Protein AF-0000000079848847 (afdb_homodimer)

Organism: NCBI:txid1841481

Foldseek 3Di:
DDPVVPPVVVVVVVVVVVVVVVVVVVCCVVPVVFQWWKWKAFQDAPWKDDQDQFKFFGQRQGTPDTRNNQADNVRQKGFAQAFAKKKKKKKFKDQAFAKAKKFKDWAPHTDDIDIDGDHPRGIDMDMDMDIDGDHGGIMITIIGGHPHMTTDRPVRRIMIMMIGPHHD/DPCVVPPVVVVVVVVVVVVVVVVVVCCCVVVCPPQWFKWKAFQDAPWKDDQDQFKFFGQRQGTPDTRNNQADNVRQKGFAQAFAKKKKKKKFKDQAFAKAWKFKDWAPHTDDIDIDGPHPRGMDMDMDMDIDGDHGGIMITIIGGHPHMTTDRPVRRIMIMMTGPGHD

Radius of gyration: 26.71 Å; Cα contacts (8 Å, |Δi|>4): 884; chains: 2; bounding box: 49×93×60 Å

Solvent-accessible surface area (backbone atoms only — not comparable to full-atom values): 16668 Å² total; per-residue (Å²): 137,78,84,75,71,51,67,43,44,54,50,17,52,50,21,43,50,46,24,51,48,29,42,47,48,26,49,40,57,69,45,46,72,67,85,59,41,36,35,32,20,22,39,40,68,80,36,72,42,63,60,42,91,50,68,37,74,40,45,33,51,42,68,75,43,50,46,71,60,38,62,38,46,87,70,21,36,34,38,36,87,52,36,21,36,30,40,37,38,38,33,48,18,33,50,54,59,43,60,31,49,36,35,35,25,50,62,94,41,79,61,34,36,48,58,34,52,29,82,78,31,47,80,44,71,52,59,50,65,45,36,40,72,39,48,56,68,41,32,40,36,41,29,33,46,49,72,24,42,36,32,19,32,88,83,53,60,13,38,45,34,38,31,59,74,46,78,105,138,78,83,76,70,51,66,44,44,55,50,16,52,53,22,42,52,47,23,54,49,31,42,48,48,27,48,45,58,62,54,48,62,67,83,59,40,37,30,13,19,23,38,38,68,80,36,71,41,62,58,42,92,50,66,39,73,41,43,33,51,42,70,70,28,51,45,72,60,38,60,38,48,87,69,20,37,33,39,34,87,51,36,22,37,31,40,37,39,37,20,46,20,34,52,54,61,43,60,31,47,37,34,33,26,49,61,93,41,76,76,45,76,49,78,46,76,31,85,78,32,46,36,37,71,51,65,56,70,51,78,42,80,37,48,56,67,40,34,40,34,41,31,33,47,48,73,23,40,36,31,20,33,87,48,33,48,12,31,46,30,38,32,59,74,47,77,105

Nearest PDB structures (foldseek):
  2wnv-assembly1_B  TM=9.071E-01  e=3.985E-12  Homo sapiens
  2wnv-assembly2_E  TM=9.064E-01  e=4.452E-12  Homo sapiens
  4d7y-assembly1_A  TM=8.882E-01  e=1.080E-11  Mus musculus
  2jg8-assembly1_B  TM=8.784E-01  e=6.207E-12  Homo sapiens
  5hkj-assembly1_A  TM=8.879E-01  e=3.349E-10  Homo sapiens

Secondary structure (DSSP, 8-state):
------HHHHHHHHHHHHHHHHHHHHHHHHS------EEEEE--SSEEE---SS-EE----EEEEEETS-EETTTTEEE-SSSEEEEEEEEEEE-SSEEEEEEEEETTEEEEEEEEEE-SSS-EEEEEEEEEEE-TT-EEEEEEPTT--EEE-TT--SEEEEEEEEE-/------HHHHHHHHHHHHHHHHHHHHHHHHS------EEEEE--SSEEE---SS-EE----EEEEEET--EETTTTEEE-SSSEEEEEEEEEEE-SSEEEEEEEEETTEEEEEEEEEE-SSS-EEEEEEEEEEE-TT-EEEEEEPTT--EEE-TT--SEEEEEEEEE-

Structure (mmCIF, N/CA/C/O backbone):
data_AF-0000000079848847-model_v1
#
loop_
_entity.id
_entity.type
_entity.pdbx_description
1 polymer 'C1q domain-containing protein'
#
loop_
_atom_site.group_PDB
_atom_site.id
_atom_site.type_symbol
_atom_site.label_atom_id
_atom_site.label_alt_id
_atom_site.label_comp_id
_atom_site.label_asym_id
_atom_site.label_entity_id
_atom_site.label_seq_id
_atom_site.pdbx_PDB_ins_code
_atom_site.Cartn_x
_atom_site.Cartn_y
_atom_site.Cartn_z
_atom_site.occupancy
_atom_site.B_iso_or_equiv
_atom_site.auth_seq_id
_atom_site.auth_comp_id
_atom_site.auth_asym_id
_atom_site.auth_atom_id
_atom_site.pdbx_PDB_model_num
ATOM 1 N N . PHE A 1 1 ? -20.578 68.125 33.688 1 33.38 1 PHE A N 1
ATOM 2 C CA . PHE A 1 1 ? -20.141 66.875 34.188 1 33.38 1 PHE A CA 1
ATOM 3 C C . PHE A 1 1 ? -20.219 65.812 33.062 1 33.38 1 PHE A C 1
ATOM 5 O O . PHE A 1 1 ? -21.266 65.188 32.875 1 33.38 1 PHE A O 1
ATOM 12 N N . ARG A 1 2 ? -19.844 66 31.859 1 39.44 2 ARG A N 1
ATOM 13 C CA . ARG A 1 2 ? -19.844 65.312 30.547 1 39.44 2 ARG A CA 1
ATOM 14 C C . ARG A 1 2 ? -19.062 64 30.594 1 39.44 2 ARG A C 1
ATOM 16 O O . ARG A 1 2 ? -18 63.938 31.234 1 39.44 2 ARG A O 1
ATOM 23 N N . SER A 1 3 ? -19.844 62.812 30.594 1 41.69 3 SER A N 1
ATOM 24 C CA . SER A 1 3 ? -19.453 61.406 30.594 1 41.69 3 SER A CA 1
ATOM 25 C C . SER A 1 3 ? -18.25 61.156 29.688 1 41.69 3 SER A C 1
ATOM 27 O O . SER A 1 3 ? -18.344 61.344 28.469 1 41.69 3 SER A O 1
ATOM 29 N N . VAL A 1 4 ? -17.047 61.656 29.891 1 45.66 4 VAL A N 1
ATOM 30 C CA . VAL A 1 4 ? -15.773 61.188 29.344 1 45.66 4 VAL A CA 1
ATOM 31 C C . VAL A 1 4 ? -15.75 59.656 29.297 1 45.66 4 VAL A C 1
ATOM 33 O O . VAL A 1 4 ? -15.617 59 30.344 1 45.66 4 VAL A O 1
ATOM 36 N N . THR A 1 5 ? -16.703 59.031 28.641 1 51.19 5 THR A N 1
ATOM 37 C CA . THR A 1 5 ? -16.688 57.625 28.25 1 51.19 5 THR A CA 1
ATOM 38 C C . THR A 1 5 ? -15.281 57.188 27.844 1 51.19 5 THR A C 1
ATOM 40 O O . THR A 1 5 ? -14.664 57.812 26.984 1 51.19 5 THR A O 1
ATOM 43 N N . CYS A 1 6 ? -14.492 56.844 28.797 1 51.34 6 CYS A N 1
ATOM 44 C CA . CYS A 1 6 ? -13.07 56.5 28.812 1 51.34 6 CYS A CA 1
ATOM 45 C C . CYS A 1 6 ? -12.672 55.75 27.547 1 51.34 6 CYS A C 1
ATOM 47 O O . CYS A 1 6 ? -13.141 54.625 27.297 1 51.34 6 CYS A O 1
ATOM 49 N N . VAL A 1 7 ? -12.391 56.531 26.391 1 61.66 7 VAL A N 1
ATOM 50 C CA . VAL A 1 7 ? -11.797 56.031 25.156 1 61.66 7 VAL A CA 1
ATOM 51 C C . VAL A 1 7 ? -10.938 54.812 25.453 1 61.66 7 VAL A C 1
ATOM 53 O O . VAL A 1 7 ? -10.914 53.844 24.672 1 61.66 7 VAL A O 1
ATOM 56 N N . LEU A 1 8 ? -10.453 54.812 26.625 1 61 8 LEU A N 1
ATOM 57 C CA . LEU A 1 8 ? -9.578 53.688 27.031 1 61 8 LEU A CA 1
ATOM 58 C C . LEU A 1 8 ? -10.391 52.438 27.297 1 61 8 LEU A C 1
ATOM 60 O O . LEU A 1 8 ? -9.961 51.312 26.969 1 61 8 LEU A O 1
ATOM 64 N N . CYS A 1 9 ? -11.633 52.688 27.891 1 60.41 9 CYS A N 1
ATOM 65 C CA . CYS A 1 9 ? -12.508 51.531 28.156 1 60.41 9 CYS A CA 1
ATOM 66 C C . CYS A 1 9 ? -13.047 50.938 26.859 1 60.41 9 CYS A C 1
ATOM 68 O O . CYS A 1 9 ? -13.18 49.719 26.734 1 60.41 9 CYS A O 1
ATOM 70 N N . LEU A 1 10 ? -13.25 51.875 25.875 1 62.75 10 LEU A N 1
ATOM 71 C CA . LEU A 1 10 ? -13.727 51.375 24.594 1 62.75 10 LEU A CA 1
ATOM 72 C C . LEU A 1 10 ? -12.641 50.594 23.875 1 62.75 10 LEU A C 1
ATOM 74 O O . LEU A 1 10 ? -12.93 49.562 23.234 1 62.75 10 LEU A O 1
ATOM 78 N N . LEU A 1 11 ? -11.406 51.062 24.062 1 65.38 11 LEU A N 1
ATOM 79 C CA . LEU A 1 11 ? -10.289 50.375 23.453 1 65.38 11 LEU A CA 1
ATOM 80 C C . LEU A 1 11 ? -10.047 49.031 24.156 1 65.38 11 LEU A C 1
ATOM 82 O O . LEU A 1 11 ? -9.742 48.031 23.5 1 65.38 11 LEU A O 1
ATOM 86 N N . CYS A 1 12 ? -10.312 49 25.484 1 64.88 12 CYS A N 1
ATOM 87 C CA . CYS A 1 12 ? -10.141 47.781 26.25 1 64.88 12 CYS A CA 1
ATOM 88 C C . CYS A 1 12 ? -11.227 46.781 25.922 1 64.88 12 CYS A C 1
ATOM 90 O O . CYS A 1 12 ? -10.945 45.562 25.797 1 64.88 12 CYS A O 1
ATOM 92 N N . ALA A 1 13 ? -12.469 47.344 25.781 1 66.19 13 ALA A N 1
ATOM 93 C CA . ALA A 1 13 ? -13.57 46.469 25.422 1 66.19 13 ALA A CA 1
ATOM 94 C C . ALA A 1 13 ? -13.406 45.906 24.016 1 66.19 13 ALA A C 1
ATOM 96 O O . ALA A 1 13 ? -13.68 44.75 23.766 1 66.19 13 ALA A O 1
ATOM 97 N N . ALA A 1 14 ? -12.828 46.688 23.047 1 67.44 14 ALA A N 1
ATOM 98 C CA . ALA A 1 14 ? -12.578 46.25 21.672 1 67.44 14 ALA A CA 1
ATOM 99 C C . ALA A 1 14 ? -11.461 45.219 21.625 1 67.44 14 ALA A C 1
ATOM 101 O O . ALA A 1 14 ? -11.555 44.25 20.891 1 67.44 14 ALA A O 1
ATOM 102 N N . GLN A 1 15 ? -10.508 45.344 22.469 1 68.06 15 GLN A N 1
ATOM 103 C CA . GLN A 1 15 ? -9.422 44.375 22.531 1 68.06 15 GLN A CA 1
ATOM 104 C C . GLN A 1 15 ? -9.891 43.062 23.141 1 68.06 15 GLN A C 1
ATOM 106 O O . GLN A 1 15 ? -9.484 42 22.703 1 68.06 15 GLN A O 1
ATOM 111 N N . SER A 1 16 ? -10.75 43.219 24.172 1 69.88 16 SER A N 1
ATOM 112 C CA . SER A 1 16 ? -11.305 42 24.781 1 69.88 16 SER A CA 1
ATOM 113 C C . SER A 1 16 ? -12.141 41.25 23.766 1 69.88 16 SER A C 1
ATOM 115 O O . SER A 1 16 ? -12.086 40 23.719 1 69.88 16 SER A O 1
ATOM 117 N N . ALA A 1 17 ? -12.867 42 22.953 1 68.62 17 ALA A N 1
ATOM 118 C CA . ALA A 1 17 ? -13.672 41.344 21.922 1 68.62 17 ALA A CA 1
ATOM 119 C C . ALA A 1 17 ? -12.797 40.688 20.859 1 68.62 17 ALA A C 1
ATOM 121 O O . ALA A 1 17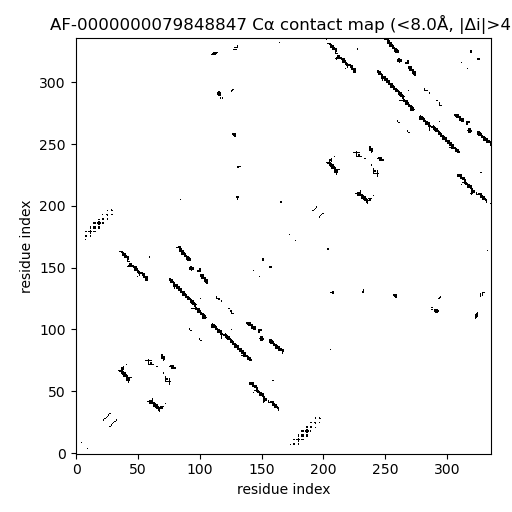 ? -13.078 39.594 20.391 1 68.62 17 ALA A O 1
ATOM 122 N N . LEU A 1 18 ? -11.742 41.281 20.516 1 66.62 18 LEU A N 1
ATOM 123 C CA . LEU A 1 18 ? -10.805 40.75 19.547 1 66.62 18 LEU A CA 1
ATOM 124 C C . LEU A 1 18 ? -10.102 39.5 20.078 1 66.62 18 LEU A C 1
ATOM 126 O O . LEU A 1 18 ? -9.867 38.531 19.344 1 66.62 18 LEU A O 1
ATOM 130 N N . LEU A 1 19 ? -9.867 39.5 21.359 1 69.88 19 LEU A N 1
ATOM 131 C CA . LEU A 1 19 ? -9.281 38.344 22 1 69.88 19 LEU A CA 1
ATOM 132 C C . LEU A 1 19 ? -10.266 37.156 22 1 69.88 19 LEU A C 1
ATOM 134 O O . LEU A 1 19 ? -9.875 36.031 21.781 1 69.88 19 LEU A O 1
ATOM 138 N N . THR A 1 20 ? -11.414 37.531 22.328 1 67.56 20 THR A N 1
ATOM 139 C CA . THR A 1 20 ? -12.43 36.469 22.328 1 67.56 20 THR A CA 1
ATOM 140 C C . THR A 1 20 ? -12.617 35.906 20.922 1 67.56 20 THR A C 1
ATOM 142 O O . THR A 1 20 ? -12.742 34.688 20.766 1 67.56 20 THR A O 1
ATOM 145 N N . GLU A 1 21 ? -12.531 36.75 19.938 1 66.75 21 GLU A N 1
ATOM 146 C CA . GLU A 1 21 ? -12.688 36.312 18.562 1 66.75 21 GLU A CA 1
ATOM 147 C C . GLU A 1 21 ? -11.484 35.469 18.125 1 66.75 21 GLU A C 1
ATOM 149 O O . GLU A 1 21 ? -11.648 34.438 17.484 1 66.75 21 GLU A O 1
ATOM 154 N N . THR A 1 22 ? -10.406 36 18.5 1 66.25 22 THR A N 1
ATOM 155 C CA . THR A 1 22 ? -9.203 35.281 18.125 1 66.25 22 THR A CA 1
ATOM 156 C C . THR A 1 22 ? -9.102 33.938 18.875 1 66.25 22 THR A C 1
ATOM 158 O O . THR A 1 22 ? -8.641 32.938 18.312 1 66.25 22 THR A O 1
ATOM 161 N N . SER A 1 23 ? -9.438 34 20.062 1 63.72 23 SER A N 1
ATOM 162 C CA . SER A 1 23 ? -9.477 32.75 20.828 1 63.72 23 SER A CA 1
ATOM 163 C C . SER A 1 23 ? -10.492 31.781 20.234 1 63.72 23 SER A C 1
ATOM 165 O O . SER A 1 23 ? -10.242 30.578 20.188 1 63.72 23 SER A O 1
ATOM 167 N N . SER A 1 24 ? -11.547 32.312 19.859 1 61.91 24 SER A N 1
ATOM 168 C CA . SER A 1 24 ? -12.539 31.469 19.234 1 61.91 24 SER A CA 1
ATOM 169 C C . SER A 1 24 ? -12.031 30.922 17.906 1 61.91 24 SER A C 1
ATOM 171 O O . SER A 1 24 ? -12.273 29.766 17.578 1 61.91 24 SER A O 1
ATOM 173 N N . ARG A 1 25 ? -11.344 31.797 17.156 1 60.22 25 ARG A N 1
ATOM 174 C CA . ARG A 1 25 ? -10.758 31.344 15.906 1 60.22 25 ARG A CA 1
ATOM 175 C C . ARG A 1 25 ? -9.664 30.312 16.156 1 60.22 25 ARG A C 1
ATOM 177 O O . ARG A 1 25 ? -9.5 29.375 15.367 1 60.22 25 ARG A O 1
ATOM 184 N N . LEU A 1 26 ? -8.977 30.562 17.234 1 57.66 26 LEU A N 1
ATOM 185 C CA . LEU A 1 26 ? -7.957 29.594 17.672 1 57.66 26 LEU A CA 1
ATOM 186 C C . LEU A 1 26 ? -8.602 28.281 18.109 1 57.66 26 LEU A C 1
ATOM 188 O O . LEU A 1 26 ? -8.094 27.203 17.797 1 57.66 26 LEU A O 1
ATOM 192 N N . ASP A 1 27 ? -9.555 28.453 18.953 1 57.47 27 ASP A N 1
ATOM 193 C CA . ASP A 1 27 ? -10.312 27.266 19.359 1 57.47 27 ASP A CA 1
ATOM 194 C C . ASP A 1 27 ? -10.891 26.547 18.125 1 57.47 27 ASP A C 1
ATOM 196 O O . ASP A 1 27 ? -10.883 25.312 18.062 1 57.47 27 ASP A O 1
ATOM 200 N N . THR A 1 28 ? -11.32 27.422 17.266 1 54.34 28 THR A N 1
ATOM 201 C CA . THR A 1 28 ? -11.859 26.859 16.047 1 54.34 28 THR A CA 1
ATOM 202 C C . THR A 1 28 ? -10.742 26.281 15.18 1 54.34 28 THR A C 1
ATOM 204 O O . THR A 1 28 ? -10.898 25.219 14.586 1 54.34 28 THR A O 1
ATOM 207 N N . ALA A 1 29 ? -9.766 27.156 15.031 1 52.06 29 ALA A N 1
ATOM 208 C CA . ALA A 1 29 ? -8.602 26.656 14.305 1 52.06 29 ALA A CA 1
ATOM 209 C C . ALA A 1 29 ? -8.016 25.422 14.992 1 52.06 29 ALA A C 1
ATOM 211 O O . ALA A 1 29 ? -7.609 24.469 14.328 1 52.06 29 ALA A O 1
ATOM 212 N N . GLU A 1 30 ? -7.855 25.562 16.234 1 53.84 30 GLU A N 1
ATOM 213 C CA . GLU A 1 30 ? -7.441 24.406 17.031 1 53.84 30 GLU A CA 1
ATOM 214 C C . GLU A 1 30 ? -8.492 23.297 16.984 1 53.84 30 GLU A C 1
ATOM 216 O O . GLU A 1 30 ? -8.148 22.125 17.016 1 53.84 30 GLU A O 1
ATOM 221 N N . SER A 1 31 ? -9.719 23.781 17.188 1 50.69 31 SER A N 1
ATOM 222 C CA . SER A 1 31 ? -10.812 22.844 16.984 1 50.69 31 SER A CA 1
ATOM 223 C C . SER A 1 31 ? -10.953 22.484 15.5 1 50.69 31 SER A C 1
ATOM 225 O O . SER A 1 31 ? -11.945 21.875 15.094 1 50.69 31 SER A O 1
ATOM 227 N N . ARG A 1 32 ? -10.398 23.375 14.703 1 49.12 32 ARG A N 1
ATOM 228 C CA . ARG A 1 32 ? -10.586 22.953 13.312 1 49.12 32 ARG A CA 1
ATOM 229 C C . ARG A 1 32 ? -10.602 21.438 13.195 1 49.12 32 ARG A C 1
ATOM 231 O O . ARG A 1 32 ? -9.609 20.781 13.531 1 49.12 32 ARG A O 1
ATOM 238 N N . ASN A 1 33 ? -11.648 20.906 13.656 1 54.41 33 ASN A N 1
ATOM 239 C CA . ASN A 1 33 ? -12.188 19.562 13.508 1 54.41 33 ASN A CA 1
ATOM 240 C C . ASN A 1 33 ? -11.617 18.859 12.281 1 54.41 33 ASN A C 1
ATOM 242 O O . ASN A 1 33 ? -12.156 19 11.18 1 54.41 33 ASN A O 1
ATOM 246 N N . GLU A 1 34 ? -10.234 18.766 12.398 1 71.19 34 GLU A N 1
ATOM 247 C CA . GLU A 1 34 ? -9.609 18.031 11.297 1 71.19 34 GLU A CA 1
ATOM 248 C C . GLU A 1 34 ? -10.352 16.734 11 1 71.19 34 GLU A C 1
ATOM 250 O O . GLU A 1 34 ? -10.664 15.977 11.914 1 71.19 34 GLU A O 1
ATOM 255 N N . LEU A 1 35 ? -11.016 16.703 9.977 1 84.81 35 LEU A N 1
ATOM 256 C CA . LEU A 1 35 ? -11.688 15.484 9.539 1 84.81 35 LEU A CA 1
ATOM 257 C C . LEU A 1 35 ? -10.82 14.258 9.797 1 84.81 35 LEU A C 1
ATOM 259 O O . LEU A 1 35 ? -9.656 14.219 9.406 1 84.81 35 LEU A O 1
ATOM 263 N N . LYS A 1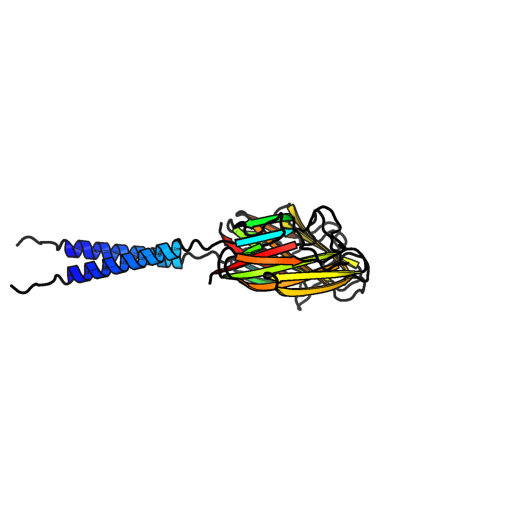 36 ? -11.375 13.469 10.758 1 92.94 36 LYS A N 1
ATOM 264 C CA . LYS A 1 36 ? -10.727 12.203 11.07 1 92.94 36 LYS A CA 1
ATOM 265 C C . LYS A 1 36 ? -11.406 11.047 10.352 1 92.94 36 LYS A C 1
ATOM 267 O O . LYS A 1 36 ? -12.594 10.789 10.555 1 92.94 36 LYS A O 1
ATOM 272 N N . VAL A 1 37 ? -10.703 10.398 9.492 1 97.94 37 VAL A N 1
ATOM 273 C CA . VAL A 1 37 ? -11.234 9.305 8.688 1 97.94 37 VAL A CA 1
ATOM 274 C C . VAL A 1 37 ? -10.273 8.109 8.75 1 97.94 37 VAL A C 1
ATOM 276 O O . VAL A 1 37 ? -9.102 8.227 8.375 1 97.94 37 VAL A O 1
ATOM 279 N N . ALA A 1 38 ? -10.742 6.98 9.227 1 98.69 38 ALA A N 1
ATOM 280 C CA . ALA A 1 38 ? -9.984 5.734 9.25 1 98.69 38 ALA A CA 1
ATOM 281 C C . ALA A 1 38 ? -10.906 4.527 9.391 1 98.69 38 ALA A C 1
ATOM 283 O O . ALA A 1 38 ? -11.914 4.59 10.102 1 98.69 38 ALA A O 1
ATOM 284 N N . PHE A 1 39 ? -10.508 3.48 8.719 1 98.81 39 PHE A N 1
ATOM 285 C CA . PHE A 1 39 ? -11.281 2.256 8.898 1 98.81 39 PHE A CA 1
ATOM 286 C C . PHE A 1 39 ? -10.383 1.03 8.797 1 98.81 39 PHE A C 1
ATOM 288 O O . PHE A 1 39 ? -9.32 1.085 8.172 1 98.81 39 PHE A O 1
ATOM 295 N N . SER A 1 40 ? -10.789 -0.017 9.422 1 98.88 40 SER A N 1
ATOM 296 C CA . SER A 1 40 ? -10.312 -1.38 9.227 1 98.88 40 SER A CA 1
ATOM 297 C C . SER A 1 40 ? -11.453 -2.385 9.281 1 98.88 40 SER A C 1
ATOM 299 O O . SER A 1 40 ? -12.359 -2.26 10.109 1 98.88 40 SER A O 1
ATOM 301 N N . ALA A 1 41 ? -11.414 -3.258 8.336 1 98.81 41 ALA A N 1
ATOM 302 C CA . ALA A 1 41 ? -12.469 -4.266 8.289 1 98.81 41 ALA A CA 1
ATOM 303 C C . ALA A 1 41 ? -11.914 -5.621 7.867 1 98.81 41 ALA A C 1
ATOM 305 O O . ALA A 1 41 ? -11.055 -5.703 6.984 1 98.81 41 ALA A O 1
ATOM 306 N N . GLY A 1 42 ? -12.383 -6.648 8.461 1 98.81 42 GLY A N 1
ATOM 307 C CA . GLY A 1 42 ? -12.117 -8.016 8.047 1 98.81 42 GLY A CA 1
ATOM 308 C C . GLY A 1 42 ? -13.07 -8.508 6.977 1 98.81 42 GLY A C 1
ATOM 309 O O . GLY A 1 42 ? -14.188 -7.996 6.844 1 98.81 42 GLY A O 1
ATOM 310 N N . LEU A 1 43 ? -12.648 -9.547 6.359 1 98.69 43 LEU A N 1
ATOM 311 C CA . LEU A 1 43 ? -13.391 -9.992 5.184 1 98.69 43 LEU A CA 1
ATOM 312 C C . LEU A 1 43 ? -14.688 -10.688 5.59 1 98.69 43 LEU A C 1
ATOM 314 O O . LEU A 1 43 ? -15.773 -10.297 5.148 1 98.69 43 LEU A O 1
ATOM 318 N N . THR A 1 44 ? -14.625 -11.719 6.344 1 98.06 44 THR A N 1
ATOM 319 C CA . THR A 1 44 ? -15.797 -12.5 6.711 1 98.06 44 THR A CA 1
ATOM 320 C C . THR A 1 44 ? -15.477 -13.461 7.855 1 98.06 44 THR A C 1
ATOM 322 O O . THR A 1 44 ? -14.312 -13.703 8.156 1 98.06 44 THR A O 1
ATOM 325 N N . ASP A 1 45 ? -16.516 -14.008 8.508 1 97.38 45 ASP A N 1
ATOM 326 C CA . ASP A 1 45 ? -16.344 -15.062 9.508 1 97.38 45 ASP A CA 1
ATOM 327 C C . ASP A 1 45 ? -16.719 -16.422 8.922 1 97.38 45 ASP A C 1
ATOM 329 O O . ASP A 1 45 ? -16.609 -17.453 9.602 1 97.38 45 ASP A O 1
ATOM 333 N N . SER A 1 46 ? -17.016 -16.469 7.609 1 96.25 46 SER A N 1
ATOM 334 C CA . SER A 1 46 ? -17.719 -17.625 7.066 1 96.25 46 SER A CA 1
ATOM 335 C C . SER A 1 46 ? -16.781 -18.531 6.273 1 96.25 46 SER A C 1
ATOM 337 O O . SER A 1 46 ? -17.219 -19.516 5.672 1 96.25 46 SER A O 1
ATOM 339 N N . GLY A 1 47 ? -15.562 -18.141 6.273 1 96.06 47 GLY A N 1
ATOM 340 C CA . GLY A 1 47 ? -14.625 -19.016 5.598 1 96.06 47 GLY A CA 1
ATOM 341 C C . GLY A 1 47 ? -14.281 -18.562 4.195 1 96.06 47 GLY A C 1
ATOM 342 O O . GLY A 1 47 ? -13.922 -17.406 3.99 1 96.06 47 GLY A O 1
ATOM 343 N N . SER A 1 48 ? -14.469 -19.484 3.201 1 96.56 48 SER A N 1
ATOM 344 C CA . SER A 1 48 ? -14.023 -19.234 1.837 1 96.56 48 SER A CA 1
ATOM 345 C C . SER A 1 48 ? -14.891 -18.188 1.156 1 96.56 48 SER A C 1
ATOM 347 O O . SER A 1 48 ? -16.109 -18.188 1.318 1 96.56 48 SER A O 1
ATOM 349 N N . VAL A 1 49 ? -14.281 -17.344 0.462 1 97.25 49 VAL A N 1
ATOM 350 C CA . VAL A 1 49 ? -14.945 -16.375 -0.398 1 97.25 49 VAL A CA 1
ATOM 351 C C . VAL A 1 49 ? -14.516 -16.594 -1.849 1 97.25 49 VAL A C 1
ATOM 353 O O . VAL A 1 49 ? -13.328 -16.547 -2.166 1 97.25 49 VAL A O 1
ATOM 356 N N . GLY A 1 50 ? -15.5 -16.688 -2.699 1 95.44 50 GLY A N 1
ATOM 357 C CA . GLY A 1 50 ? -15.211 -17.094 -4.062 1 95.44 50 GLY A CA 1
ATOM 358 C C . GLY A 1 50 ? -14.938 -18.594 -4.188 1 95.44 50 GLY A C 1
ATOM 359 O O . GLY A 1 50 ? -15.133 -19.344 -3.23 1 95.44 50 GLY A O 1
ATOM 360 N N . PRO A 1 51 ? -14.586 -19.188 -5.32 1 96.12 51 PRO A N 1
ATOM 361 C CA . PRO A 1 51 ? -14.531 -18.438 -6.582 1 96.12 51 PRO A CA 1
ATOM 362 C C . PRO A 1 51 ? -15.914 -18 -7.066 1 96.12 51 PRO A C 1
ATOM 364 O O . PRO A 1 51 ? -16.922 -18.609 -6.688 1 96.12 51 PRO A O 1
ATOM 367 N N . PHE A 1 52 ? -15.977 -16.859 -7.812 1 97.38 52 PHE A N 1
ATOM 368 C CA . PHE A 1 52 ? -17.172 -16.375 -8.508 1 97.38 52 PHE A CA 1
ATOM 369 C C . PHE A 1 52 ? -17.016 -16.531 -10.016 1 97.38 52 PHE A C 1
ATOM 371 O O . PHE A 1 52 ? -15.914 -16.797 -10.508 1 97.38 52 PHE A O 1
ATOM 378 N N . ASP A 1 53 ? -18.109 -16.375 -10.734 1 97.44 53 ASP A N 1
ATOM 379 C CA . ASP A 1 53 ? -18.094 -16.5 -12.188 1 97.44 53 ASP A CA 1
ATOM 380 C C . ASP A 1 53 ? -17.484 -15.266 -12.844 1 97.44 53 ASP A C 1
ATOM 382 O O . ASP A 1 53 ? -16.891 -15.352 -13.922 1 97.44 53 ASP A O 1
ATOM 386 N N . GLU A 1 54 ? -17.703 -14.156 -12.219 1 98.12 54 GLU A N 1
ATOM 387 C CA . GLU A 1 54 ? -17.156 -12.883 -12.695 1 98.12 54 GLU A CA 1
ATOM 388 C C . GLU A 1 54 ? -16.438 -12.133 -11.586 1 98.12 54 GLU A C 1
ATOM 390 O O . GLU A 1 54 ? -16.641 -12.422 -10.406 1 98.12 54 GLU A O 1
ATOM 395 N N . GLU A 1 55 ? -15.633 -11.234 -12.062 1 98 55 GLU A N 1
ATOM 396 C CA . GLU A 1 55 ? -14.992 -10.383 -11.062 1 98 55 GLU A CA 1
ATOM 397 C C . GLU A 1 55 ? -16.031 -9.75 -10.133 1 98 55 GLU A C 1
ATOM 399 O O . GLU A 1 55 ? -17.047 -9.227 -10.602 1 98 55 GLU A O 1
ATOM 404 N N . THR A 1 56 ? -15.727 -9.758 -8.828 1 98.38 56 THR A N 1
ATOM 405 C CA . THR A 1 56 ? -16.719 -9.359 -7.836 1 98.38 56 THR A CA 1
ATOM 406 C C . THR A 1 56 ? -16.094 -8.477 -6.758 1 98.38 56 THR A C 1
ATOM 408 O O . THR A 1 56 ? -15.008 -8.789 -6.254 1 98.38 56 THR A O 1
ATOM 411 N N . THR A 1 57 ? -16.797 -7.355 -6.445 1 98.69 57 THR A N 1
ATOM 412 C CA . THR A 1 57 ? -16.344 -6.52 -5.34 1 98.69 57 THR A CA 1
ATOM 413 C C . THR A 1 57 ? -16.375 -7.301 -4.027 1 98.69 57 THR A C 1
ATOM 415 O O . THR A 1 57 ? -17.359 -7.965 -3.709 1 98.69 57 THR A O 1
ATOM 418 N N . LEU A 1 58 ? -15.258 -7.293 -3.363 1 98.75 58 LEU A N 1
ATOM 419 C CA . LEU A 1 58 ? -15.188 -7.945 -2.061 1 98.75 58 LEU A CA 1
ATOM 420 C C . LEU A 1 58 ? -15.844 -7.086 -0.984 1 98.75 58 LEU A C 1
ATOM 422 O O . LEU A 1 58 ? -15.617 -5.875 -0.929 1 98.75 58 LEU A O 1
ATOM 426 N N . ILE A 1 59 ? -16.625 -7.707 -0.167 1 98.75 59 ILE A N 1
ATOM 427 C CA . ILE A 1 59 ? -17.25 -7.031 0.966 1 98.75 59 ILE A CA 1
ATOM 428 C C . ILE A 1 59 ? -16.531 -7.418 2.256 1 98.75 59 ILE A C 1
ATOM 430 O O . ILE A 1 59 ? -16.688 -8.539 2.746 1 98.75 59 ILE A O 1
ATOM 434 N N . PHE A 1 60 ? -15.719 -6.578 2.76 1 98.81 60 PHE A N 1
ATOM 435 C CA . PHE A 1 60 ? -15.148 -6.746 4.094 1 98.81 60 PHE A CA 1
ATOM 436 C C . PHE A 1 60 ? -16.156 -6.332 5.164 1 98.81 60 PHE A C 1
ATOM 438 O O . PHE A 1 60 ? -16.203 -5.16 5.547 1 98.81 60 PHE A O 1
ATOM 445 N N . SER A 1 61 ? -16.797 -7.309 5.609 1 98.31 61 SER A N 1
ATOM 446 C CA . SER A 1 61 ? -18.031 -7.016 6.328 1 98.31 61 SER A CA 1
ATOM 447 C C . SER A 1 61 ? -17.766 -6.848 7.82 1 98.31 61 SER A C 1
ATOM 449 O O . SER A 1 61 ? -18.625 -6.34 8.547 1 98.31 61 SER A O 1
ATOM 451 N N . LYS A 1 62 ? -16.625 -7.238 8.352 1 97.69 62 LYS A N 1
ATOM 452 C CA . LYS A 1 62 ? -16.328 -7.176 9.781 1 97.69 62 LYS A CA 1
ATOM 453 C C . LYS A 1 62 ? -15.625 -5.867 10.141 1 97.69 62 LYS A C 1
ATOM 455 O O . LYS A 1 62 ? -14.398 -5.809 10.18 1 97.69 62 LYS A O 1
ATOM 460 N N . THR A 1 63 ? -16.422 -4.949 10.516 1 97.69 63 THR A N 1
ATOM 461 C CA . THR A 1 63 ? -15.836 -3.65 10.828 1 97.69 63 THR A CA 1
ATOM 462 C C . THR A 1 63 ? -15.109 -3.689 12.164 1 97.69 63 THR A C 1
ATOM 464 O O . THR A 1 63 ? -15.703 -3.998 13.195 1 97.69 63 THR A O 1
ATOM 467 N N . ILE A 1 64 ? -13.906 -3.434 12.203 1 98 64 ILE A N 1
ATOM 468 C CA . ILE A 1 64 ? -13.086 -3.314 13.398 1 98 64 ILE A CA 1
ATOM 469 C C . ILE A 1 64 ? -13.078 -1.865 13.883 1 98 64 ILE A C 1
ATOM 471 O O . ILE A 1 64 ? -13.234 -1.601 15.078 1 98 64 ILE A O 1
ATOM 475 N N . SER A 1 65 ? -12.914 -0.915 12.961 1 98.44 65 SER A N 1
ATOM 476 C CA . SER A 1 65 ? -13.039 0.522 13.18 1 98.44 65 SER A CA 1
ATOM 477 C C . SER A 1 65 ? -13.555 1.231 11.93 1 98.44 65 SER A C 1
ATOM 479 O O . SER A 1 65 ? -13.375 0.743 10.812 1 98.44 65 SER A O 1
ATOM 481 N N . ASN A 1 66 ? -14.195 2.328 12.188 1 98.38 66 ASN A N 1
ATOM 482 C CA . ASN A 1 66 ? -14.703 3.115 11.07 1 98.38 66 ASN A CA 1
ATOM 483 C C . ASN A 1 66 ? -14.969 4.559 11.484 1 98.38 66 ASN A C 1
ATOM 485 O O . ASN A 1 66 ? -16.094 5.043 11.359 1 98.38 66 ASN A O 1
ATOM 489 N N . VAL A 1 67 ? -13.977 5.254 11.867 1 97.88 67 VAL A N 1
ATOM 490 C CA . VAL A 1 67 ? -14.07 6.66 12.234 1 97.88 67 VAL A CA 1
ATOM 491 C C . VAL A 1 67 ? -14.359 7.504 11 1 97.88 67 VAL A C 1
ATOM 493 O O . VAL A 1 67 ? -13.695 7.359 9.969 1 97.88 67 VAL A O 1
ATOM 496 N N . GLY A 1 68 ? -15.359 8.391 11.078 1 96.75 68 GLY A N 1
ATOM 497 C CA . GLY A 1 68 ? -15.789 9.172 9.93 1 96.75 68 GLY A CA 1
ATOM 498 C C . GLY A 1 68 ? -16.812 8.453 9.078 1 96.75 68 GLY A C 1
ATOM 499 O O . GLY A 1 68 ? -17.422 9.062 8.188 1 96.75 68 GLY A O 1
ATOM 500 N N . ARG A 1 69 ? -16.891 7.145 9.203 1 97.75 69 ARG A N 1
ATOM 501 C CA . ARG A 1 69 ? -17.922 6.285 8.609 1 97.75 69 ARG A CA 1
ATOM 502 C C . ARG A 1 69 ? -17.859 6.352 7.086 1 97.75 69 ARG A C 1
ATOM 504 O O . ARG A 1 69 ? -18.906 6.383 6.43 1 97.75 69 ARG A O 1
ATOM 511 N N . ALA A 1 70 ? -16.672 6.387 6.613 1 98.62 70 ALA A N 1
ATOM 512 C CA . ALA A 1 70 ? -16.5 6.512 5.168 1 98.62 70 ALA A CA 1
ATOM 513 C C . ALA A 1 70 ? -16.469 5.141 4.5 1 98.62 70 ALA A C 1
ATOM 515 O O . ALA A 1 70 ? -16.5 5.043 3.27 1 98.62 70 ALA A O 1
ATOM 516 N N . TYR A 1 71 ? -16.391 4.023 5.23 1 98.88 71 TYR A N 1
ATOM 517 C CA . TYR A 1 71 ? -16.438 2.674 4.68 1 98.88 71 TYR A CA 1
ATOM 518 C C . TYR A 1 71 ? -17.828 2.078 4.828 1 98.88 71 TYR A C 1
ATOM 520 O O . TYR A 1 71 ? -18.391 2.053 5.93 1 98.88 71 TYR A O 1
ATOM 528 N N . ASN A 1 72 ? -18.375 1.693 3.732 1 98.75 72 ASN A N 1
ATOM 529 C CA . ASN A 1 72 ? -19.656 1.002 3.695 1 98.75 72 ASN A CA 1
ATOM 530 C C . ASN A 1 72 ? -19.484 -0.512 3.777 1 98.75 72 ASN A C 1
ATOM 532 O O . ASN A 1 72 ? -19.125 -1.152 2.789 1 98.75 72 ASN A O 1
ATOM 536 N N . GLN A 1 73 ? -19.812 -1.094 4.852 1 97.19 73 GLN A N 1
ATOM 537 C CA . GLN A 1 73 ? -19.531 -2.502 5.117 1 97.19 73 GLN A CA 1
ATOM 538 C C . GLN A 1 73 ? -20.531 -3.4 4.398 1 97.19 73 GLN A C 1
ATOM 540 O O . GLN A 1 73 ? -20.359 -4.621 4.344 1 97.19 73 GLN A O 1
ATOM 545 N N . THR A 1 74 ? -21.594 -2.848 3.891 1 97.94 74 THR A N 1
ATOM 546 C CA . THR A 1 74 ? -22.578 -3.629 3.135 1 97.94 74 THR A CA 1
ATOM 547 C C . THR A 1 74 ? -22.188 -3.695 1.661 1 97.94 74 THR A C 1
ATOM 549 O O . THR A 1 74 ? -22.391 -4.719 1.006 1 97.94 74 THR A O 1
ATOM 552 N N . ALA A 1 75 ? -21.531 -2.67 1.175 1 98.25 75 ALA A N 1
ATOM 553 C CA . ALA A 1 75 ? -21.141 -2.607 -0.233 1 98.25 75 ALA A CA 1
ATOM 554 C C . ALA A 1 75 ? -19.672 -2.959 -0.417 1 98.25 75 ALA A C 1
ATOM 556 O O . ALA A 1 75 ? -19.234 -3.295 -1.521 1 98.25 75 ALA A O 1
ATOM 557 N N . GLY A 1 76 ? -18.859 -2.842 0.666 1 98.69 76 GLY A N 1
ATOM 558 C CA . GLY A 1 76 ? -17.438 -3.084 0.592 1 98.69 76 GLY A CA 1
ATOM 559 C C . GLY A 1 76 ? -16.672 -1.944 -0.055 1 98.69 76 GLY A C 1
ATOM 560 O O . GLY A 1 76 ? -15.656 -2.17 -0.722 1 98.69 76 GLY A O 1
ATOM 561 N N . VAL A 1 77 ? -17.141 -0.726 0.09 1 98.88 77 VAL A N 1
ATOM 562 C CA . VAL A 1 77 ? -16.578 0.393 -0.656 1 98.88 77 VAL A CA 1
ATOM 563 C C . VAL A 1 77 ? -16.266 1.544 0.298 1 98.88 77 VAL A C 1
ATOM 565 O O . VAL A 1 77 ? -17.078 1.894 1.149 1 98.88 77 VAL A O 1
ATOM 568 N N . PHE A 1 78 ? -15.07 2.031 0.24 1 98.94 78 PHE A N 1
ATOM 569 C CA . PHE A 1 78 ? -14.727 3.299 0.871 1 98.94 78 PHE A CA 1
ATOM 570 C C . PHE A 1 78 ? -15.078 4.473 -0.037 1 98.94 78 PHE A C 1
ATOM 572 O O . PHE A 1 78 ? -14.805 4.434 -1.239 1 98.94 78 PHE A O 1
ATOM 579 N N . THR A 1 79 ? -15.648 5.516 0.531 1 98.94 79 THR A N 1
ATOM 580 C CA . THR A 1 79 ? -15.922 6.742 -0.21 1 98.94 79 THR A CA 1
ATOM 581 C C . THR A 1 79 ? -15.281 7.945 0.47 1 98.94 79 THR A C 1
ATOM 583 O O . THR A 1 79 ? -15.578 8.242 1.629 1 98.94 79 THR A O 1
ATOM 586 N N . ALA A 1 80 ? -14.445 8.648 -0.265 1 98.81 80 ALA A N 1
ATOM 587 C CA . ALA A 1 80 ? -13.734 9.789 0.306 1 98.81 80 ALA A CA 1
ATOM 588 C C . ALA A 1 80 ? -14.688 10.922 0.652 1 98.81 80 ALA A C 1
ATOM 590 O O . ALA A 1 80 ? -15.375 11.461 -0.225 1 98.81 80 ALA A O 1
ATOM 591 N N . PRO A 1 81 ? -14.68 11.328 1.872 1 98.31 81 PRO A N 1
ATOM 592 C CA . PRO A 1 81 ? -15.602 12.398 2.256 1 98.31 81 PRO A CA 1
ATOM 593 C C . PRO A 1 81 ? -15.07 13.781 1.89 1 98.31 81 PRO A C 1
ATOM 595 O O . PRO A 1 81 ? -15.836 14.75 1.866 1 98.31 81 PRO A O 1
ATOM 598 N N . VAL A 1 82 ? -13.75 13.969 1.66 1 97.25 82 VAL A N 1
ATOM 599 C CA . VAL A 1 82 ? -13.109 15.227 1.301 1 97.25 82 VAL A CA 1
ATOM 600 C C . VAL A 1 82 ? -11.953 14.961 0.338 1 97.25 82 VAL A C 1
ATOM 602 O O . VAL A 1 82 ? -11.398 13.859 0.312 1 97.25 82 VAL A O 1
ATOM 605 N N . ARG A 1 83 ? -11.68 15.969 -0.493 1 97.81 83 ARG A N 1
ATOM 606 C CA . ARG A 1 83 ? -10.445 15.891 -1.274 1 97.81 83 ARG A CA 1
ATOM 607 C C . ARG A 1 83 ? -9.227 15.75 -0.365 1 97.81 83 ARG A C 1
ATOM 609 O O . ARG A 1 83 ? -9.086 16.5 0.602 1 97.81 83 ARG A O 1
ATOM 616 N N . GLY A 1 84 ? -8.328 14.812 -0.588 1 97.44 84 GLY A N 1
ATOM 617 C CA . GLY A 1 84 ? -7.152 14.602 0.236 1 97.44 84 GLY A CA 1
ATOM 618 C C . GLY A 1 84 ? -6.316 13.414 -0.214 1 97.44 84 GLY A C 1
ATOM 619 O O . GLY A 1 84 ? -6.594 12.812 -1.251 1 97.44 84 GLY A O 1
ATOM 620 N N . VAL A 1 85 ? -5.191 13.156 0.534 1 98.44 85 VAL A N 1
ATOM 621 C CA . VAL A 1 85 ? -4.375 11.961 0.352 1 98.44 85 VAL A CA 1
ATOM 622 C C . VAL A 1 85 ? -4.75 10.914 1.399 1 98.44 85 VAL A C 1
ATOM 624 O O . VAL A 1 85 ? -4.816 11.219 2.594 1 98.44 85 VAL A O 1
ATOM 627 N N . TYR A 1 86 ? -5.07 9.781 0.896 1 98.81 86 TYR A N 1
ATOM 628 C CA . TYR A 1 86 ? -5.449 8.648 1.727 1 98.81 86 TYR A CA 1
ATOM 629 C C . TYR A 1 86 ? -4.453 7.504 1.577 1 98.81 86 TYR A C 1
ATOM 631 O O . TYR A 1 86 ? -3.865 7.32 0.508 1 98.81 86 TYR A O 1
ATOM 639 N N . PHE A 1 87 ? -4.262 6.812 2.66 1 98.81 87 PHE A N 1
ATOM 640 C CA . PHE A 1 87 ? -3.457 5.598 2.623 1 98.81 87 PHE A CA 1
ATOM 641 C C . PHE A 1 87 ? -4.332 4.359 2.787 1 98.81 87 PHE A C 1
ATOM 643 O O . PHE A 1 87 ? -5.191 4.312 3.67 1 98.81 87 PHE A O 1
ATOM 650 N N . PHE A 1 88 ? -4.105 3.387 1.874 1 98.94 88 PHE A N 1
ATOM 651 C CA . PHE A 1 88 ? -4.824 2.119 1.93 1 98.94 88 PHE A CA 1
ATOM 652 C C . PHE A 1 88 ? -3.85 0.949 2.014 1 98.94 88 PHE A C 1
ATOM 654 O O . PHE A 1 88 ? -2.787 0.973 1.388 1 98.94 88 PHE A O 1
ATOM 661 N N . CYS A 1 89 ? -4.23 -0.054 2.709 1 98.69 89 CYS A N 1
ATOM 662 C CA . CYS A 1 89 ? -3.477 -1.302 2.76 1 98.69 89 CYS A CA 1
ATOM 663 C C . CYS A 1 89 ? -4.41 -2.496 2.918 1 98.69 89 CYS A C 1
ATOM 665 O O . CYS A 1 89 ? -5.539 -2.35 3.389 1 98.69 89 CYS A O 1
ATOM 667 N N . PHE A 1 90 ? -3.939 -3.613 2.498 1 98.75 90 PHE A N 1
ATOM 668 C CA . PHE A 1 90 ? -4.719 -4.836 2.65 1 98.75 90 PHE A CA 1
ATOM 669 C C . PHE A 1 90 ? -3.807 -6.043 2.818 1 98.75 90 PHE A C 1
ATOM 671 O O . PHE A 1 90 ? -2.635 -6.004 2.434 1 98.75 90 PHE A O 1
ATOM 678 N N . THR A 1 91 ? -4.336 -7.008 3.457 1 98.5 91 THR A N 1
ATOM 679 C CA . THR A 1 91 ? -3.834 -8.375 3.453 1 98.5 91 THR A CA 1
ATOM 680 C C . THR A 1 91 ? -4.91 -9.344 2.975 1 98.5 91 THR A C 1
ATOM 682 O O . THR A 1 91 ? -6.051 -9.297 3.438 1 98.5 91 THR A O 1
ATOM 685 N N . ALA A 1 92 ? -4.574 -10.141 1.995 1 97.81 92 ALA A N 1
ATOM 686 C CA . ALA A 1 92 ? -5.434 -11.195 1.469 1 97.81 92 ALA A CA 1
ATOM 687 C C . ALA A 1 92 ? -4.844 -12.578 1.747 1 97.81 92 ALA A C 1
ATOM 689 O O . ALA A 1 92 ? -3.668 -12.828 1.47 1 97.81 92 ALA A O 1
ATOM 690 N N . ALA A 1 93 ? -5.699 -13.438 2.268 1 97.62 93 ALA A N 1
ATOM 691 C CA . ALA A 1 93 ? -5.211 -14.758 2.65 1 97.62 93 ALA A CA 1
ATOM 692 C C . ALA A 1 93 ? -6.043 -15.859 2.004 1 97.62 93 ALA A C 1
ATOM 694 O O . ALA A 1 93 ? -7.199 -15.641 1.639 1 97.62 93 ALA A O 1
ATOM 695 N N . ASP A 1 94 ? -5.387 -16.922 1.871 1 95.62 94 ASP A N 1
ATOM 696 C CA . ASP A 1 94 ? -6.004 -18.172 1.432 1 95.62 94 ASP A CA 1
ATOM 697 C C . ASP A 1 94 ? -5.367 -19.375 2.121 1 95.62 94 ASP A C 1
ATOM 699 O O . ASP A 1 94 ? -4.34 -19.234 2.791 1 95.62 94 ASP A O 1
ATOM 703 N N . TYR A 1 95 ? -6.031 -20.578 2.012 1 93.69 95 TYR A N 1
ATOM 704 C CA . TYR A 1 95 ? -5.492 -21.734 2.715 1 93.69 95 TYR A CA 1
ATOM 705 C C . TYR A 1 95 ? -5.473 -22.969 1.812 1 93.69 95 TYR A C 1
ATOM 707 O O . TYR A 1 95 ? -5.27 -24.078 2.281 1 93.69 95 TYR A O 1
ATOM 715 N N . LEU A 1 96 ? -5.832 -22.797 0.539 1 93.38 96 LEU A N 1
ATOM 716 C CA . LEU A 1 96 ? -5.828 -23.906 -0.42 1 93.38 96 LEU A CA 1
ATOM 717 C C . LEU A 1 96 ? -4.816 -23.656 -1.532 1 93.38 96 LEU A C 1
ATOM 719 O O . LEU A 1 96 ? -4.492 -22.5 -1.834 1 93.38 96 LEU A O 1
ATOM 723 N N . LYS A 1 97 ? -4.422 -24.75 -2.072 1 93.19 97 LYS A N 1
ATOM 724 C CA . LYS A 1 97 ? -3.516 -24.656 -3.211 1 93.19 97 LYS A CA 1
ATOM 725 C C . LYS A 1 97 ? -4.172 -23.906 -4.371 1 93.19 97 LYS A C 1
ATOM 727 O O . LYS A 1 97 ? -5.352 -24.109 -4.656 1 93.19 97 LYS A O 1
ATOM 732 N N . GLY A 1 98 ? -3.354 -23.062 -5.043 1 90.81 98 GLY A N 1
ATOM 733 C CA . GLY A 1 98 ? -3.846 -22.312 -6.191 1 90.81 98 GLY A CA 1
ATOM 734 C C . GLY A 1 98 ? -3.49 -20.844 -6.145 1 90.81 98 GLY A C 1
ATOM 735 O O . GLY A 1 98 ? -2.768 -20.406 -5.246 1 90.81 98 GLY A O 1
ATOM 736 N N . TYR A 1 99 ? -3.982 -20.141 -7.133 1 90.25 99 TYR A N 1
ATOM 737 C CA . TYR A 1 99 ? -3.709 -18.703 -7.176 1 90.25 99 TYR A CA 1
ATOM 738 C C . TYR A 1 99 ? -4.688 -17.938 -6.297 1 90.25 99 TYR A C 1
ATOM 740 O O . TYR A 1 99 ? -5.875 -18.266 -6.25 1 90.25 99 TYR A O 1
ATOM 748 N N . MET A 1 100 ? -4.18 -17.047 -5.602 1 93.19 100 MET A N 1
ATOM 749 C CA . MET A 1 100 ? -4.965 -16.016 -4.93 1 93.19 100 MET A CA 1
ATOM 750 C C . MET A 1 100 ? -4.516 -14.625 -5.359 1 93.19 100 MET A C 1
ATOM 752 O O . MET A 1 100 ? -3.357 -14.43 -5.73 1 93.19 100 MET A O 1
ATOM 756 N N . GLY A 1 101 ? -5.484 -13.734 -5.414 1 94.81 101 GLY A N 1
ATOM 757 C CA . GLY A 1 101 ? -5.168 -12.375 -5.816 1 94.81 101 GLY A CA 1
ATOM 758 C C . GLY A 1 101 ? -6.375 -11.461 -5.816 1 94.81 101 GLY A C 1
ATOM 759 O O . GLY A 1 101 ? -7.512 -11.922 -5.707 1 94.81 101 GLY A O 1
ATOM 760 N N . LEU A 1 102 ? -6.117 -10.203 -5.879 1 98.19 102 LEU A N 1
ATOM 761 C CA . LEU A 1 102 ? -7.199 -9.227 -5.922 1 98.19 102 LEU A CA 1
ATOM 762 C C . LEU A 1 102 ? -6.715 -7.91 -6.531 1 98.19 102 LEU A C 1
ATOM 764 O O . LEU A 1 102 ? -5.508 -7.676 -6.637 1 98.19 102 LEU A O 1
ATOM 768 N N . TYR A 1 103 ? -7.691 -7.145 -6.945 1 98.56 103 TYR A N 1
ATOM 769 C CA . TYR A 1 103 ? -7.473 -5.781 -7.41 1 98.56 103 TYR A CA 1
ATOM 770 C C . TYR A 1 103 ? -7.816 -4.77 -6.324 1 98.56 103 TYR A C 1
ATOM 772 O O . TYR A 1 103 ? -8.734 -4.996 -5.527 1 98.56 103 TYR A O 1
ATOM 780 N N . LEU A 1 104 ? -7.102 -3.674 -6.309 1 98.88 104 LEU A N 1
ATOM 781 C CA . LEU A 1 104 ? -7.582 -2.439 -5.699 1 98.88 104 LEU A CA 1
ATOM 782 C C . LEU A 1 104 ? -7.977 -1.423 -6.766 1 98.88 104 LEU A C 1
ATOM 784 O O . LEU A 1 104 ? -7.176 -1.097 -7.645 1 98.88 104 LEU A O 1
ATOM 788 N N . TYR A 1 105 ? -9.188 -0.932 -6.668 1 98.81 105 TYR A N 1
ATOM 789 C CA . TYR A 1 105 ? -9.719 0.038 -7.621 1 98.81 105 TYR A CA 1
ATOM 790 C C . TYR A 1 105 ? -9.875 1.409 -6.973 1 98.81 105 TYR A C 1
ATOM 792 O O . TYR A 1 105 ? -10.297 1.513 -5.816 1 98.81 105 TYR A O 1
ATOM 800 N N . ARG A 1 106 ? -9.531 2.406 -7.688 1 98.81 106 ARG A N 1
ATOM 801 C CA . ARG A 1 106 ? -10.047 3.758 -7.508 1 98.81 106 ARG A CA 1
ATOM 802 C C . ARG A 1 106 ? -11.125 4.07 -8.539 1 98.81 106 ARG A C 1
ATOM 804 O O . ARG A 1 106 ? -10.836 4.172 -9.734 1 98.81 106 ARG A O 1
ATOM 811 N N . ASN A 1 107 ? -12.289 4.254 -8.07 1 98.5 107 ASN A N 1
ATOM 812 C CA . ASN A 1 107 ? -13.414 4.285 -9 1 98.5 107 ASN A CA 1
ATOM 813 C C . ASN A 1 107 ? -13.391 3.086 -9.945 1 98.5 107 ASN A C 1
ATOM 815 O O . ASN A 1 107 ? -13.391 1.938 -9.492 1 98.5 107 ASN A O 1
ATOM 819 N N . ASP A 1 108 ? -13.352 3.229 -11.203 1 97.75 108 ASP A N 1
ATOM 820 C CA . ASP A 1 108 ? -13.375 2.107 -12.141 1 97.75 108 ASP A CA 1
ATOM 821 C C . ASP A 1 108 ? -11.977 1.829 -12.688 1 97.75 108 ASP A C 1
ATOM 823 O O . ASP A 1 108 ? -11.812 1.057 -13.633 1 97.75 108 ASP A O 1
ATOM 827 N N . GLN A 1 109 ? -10.992 2.443 -12.078 1 97.5 109 GLN A N 1
ATOM 828 C CA . GLN A 1 109 ? -9.617 2.275 -12.523 1 97.5 109 GLN A CA 1
ATOM 829 C C . GLN A 1 109 ? -8.828 1.375 -11.578 1 97.5 109 GLN A C 1
ATOM 831 O O . GLN A 1 109 ? -8.672 1.698 -10.398 1 97.5 109 GLN A O 1
ATOM 836 N N . PRO A 1 110 ? -8.328 0.193 -12.117 1 97.81 110 PRO A N 1
ATOM 837 C CA . PRO A 1 110 ? -7.449 -0.599 -11.258 1 97.81 110 PRO A CA 1
ATOM 838 C C . PRO A 1 110 ? -6.141 0.118 -10.93 1 97.81 110 PRO A C 1
ATOM 840 O O . PRO A 1 110 ? -5.492 0.666 -11.828 1 97.81 110 PRO A O 1
ATOM 843 N N . VAL A 1 111 ? -5.773 0.119 -9.656 1 98.25 111 VAL A N 1
ATOM 844 C CA . VAL A 1 111 ? -4.559 0.782 -9.203 1 98.25 111 VAL A CA 1
ATOM 845 C C . VAL A 1 111 ? -3.48 -0.26 -8.906 1 98.25 111 VAL A C 1
ATOM 847 O O . VAL A 1 111 ? -2.309 -0.061 -9.234 1 98.25 111 VAL A O 1
ATOM 850 N N . ILE A 1 112 ? -3.881 -1.318 -8.211 1 97.69 112 ILE A N 1
ATOM 851 C CA . ILE A 1 112 ? -2.992 -2.395 -7.789 1 97.69 112 ILE A CA 1
ATOM 852 C C . ILE A 1 112 ? -3.582 -3.742 -8.195 1 97.69 112 ILE A C 1
ATOM 854 O O . ILE A 1 112 ? -4.801 -3.93 -8.148 1 97.69 112 ILE A O 1
ATOM 858 N N . PHE A 1 113 ? -2.729 -4.621 -8.555 1 97.19 113 PHE A N 1
ATOM 859 C CA . PHE A 1 113 ? -3.08 -6.035 -8.594 1 97.19 113 PHE A CA 1
ATOM 860 C C . PHE A 1 113 ? -2.059 -6.863 -7.82 1 97.19 113 PHE A C 1
ATOM 862 O O . PHE A 1 113 ? -0.852 -6.707 -8.008 1 97.19 113 PHE A O 1
ATOM 869 N N . ASN A 1 114 ? -2.547 -7.664 -6.922 1 96.06 114 ASN A N 1
ATOM 870 C CA . ASN A 1 114 ? -1.729 -8.664 -6.238 1 96.06 114 ASN A CA 1
ATOM 871 C C . ASN A 1 114 ? -2.064 -10.078 -6.707 1 96.06 114 ASN A C 1
ATOM 873 O O . ASN A 1 114 ? -3.236 -10.43 -6.824 1 96.06 114 ASN A O 1
ATOM 877 N N . LEU A 1 115 ? -1.061 -10.789 -6.969 1 95.06 115 LEU A N 1
ATOM 878 C CA . LEU A 1 115 ? -1.182 -12.195 -7.355 1 95.06 115 LEU A CA 1
ATOM 879 C C . LEU A 1 115 ? -0.151 -13.047 -6.629 1 95.06 115 LEU A C 1
ATOM 881 O O . LEU A 1 115 ? 1.018 -12.664 -6.527 1 95.06 115 LEU A O 1
ATOM 885 N N . GLU A 1 116 ? -0.599 -14.156 -6.004 1 94 116 GLU A N 1
ATOM 886 C CA . GLU A 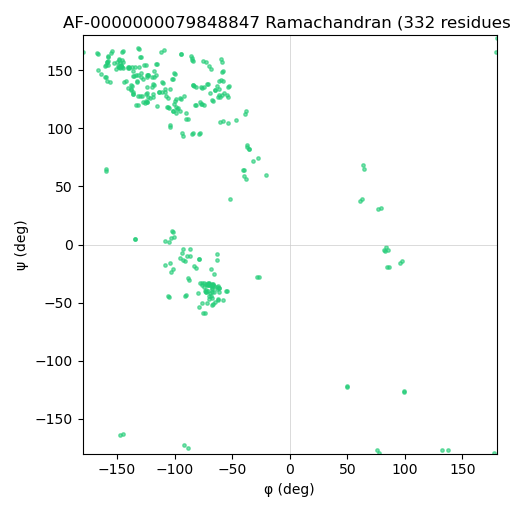1 116 ? 0.244 -15.102 -5.27 1 94 116 GLU A CA 1
ATOM 887 C C . GLU A 1 116 ? -0.131 -16.547 -5.59 1 94 116 GLU A C 1
ATOM 889 O O . GLU A 1 116 ? -1.312 -16.891 -5.594 1 94 116 GLU A O 1
ATOM 894 N N . LEU A 1 117 ? 0.863 -17.297 -5.895 1 92.38 117 LEU A N 1
ATOM 895 C CA . LEU A 1 117 ? 0.614 -18.734 -6.031 1 92.38 117 LEU A CA 1
ATOM 896 C C . LEU A 1 117 ? 0.807 -19.453 -4.695 1 92.38 117 LEU A C 1
ATOM 898 O O . LEU A 1 117 ? 1.923 -19.516 -4.176 1 92.38 117 LEU A O 1
ATOM 902 N N . ASN A 1 118 ? -0.245 -19.938 -4.203 1 90.94 118 ASN A N 1
ATOM 903 C CA . ASN A 1 118 ? -0.187 -20.844 -3.064 1 90.94 118 ASN A CA 1
ATOM 904 C C . ASN A 1 118 ? 0.071 -22.281 -3.504 1 90.94 118 ASN A C 1
ATOM 906 O O . ASN A 1 118 ? -0.869 -23.047 -3.719 1 90.94 118 ASN A O 1
ATOM 910 N N . ASP A 1 119 ? 1.277 -22.688 -3.477 1 89.81 119 ASP A N 1
ATOM 911 C CA . ASP A 1 119 ? 1.637 -23.969 -4.074 1 89.81 119 ASP A CA 1
ATOM 912 C C . ASP A 1 119 ? 1.646 -25.078 -3.023 1 89.81 119 ASP A C 1
ATOM 914 O O . ASP A 1 119 ? 1.693 -26.266 -3.363 1 89.81 119 ASP A O 1
ATOM 918 N N . HIS A 1 120 ? 1.582 -24.719 -1.854 1 87.69 120 HIS A N 1
ATOM 919 C CA . HIS A 1 120 ? 1.723 -25.719 -0.811 1 87.69 120 HIS A CA 1
ATOM 920 C C . HIS A 1 120 ? 0.374 -26.062 -0.184 1 87.69 120 HIS A C 1
ATOM 922 O O . HIS A 1 120 ? 0.239 -27.078 0.5 1 87.69 120 HIS A O 1
ATOM 928 N N . GLY A 1 121 ? -0.644 -25.25 -0.399 1 87.5 121 GLY A N 1
ATOM 929 C CA . GLY A 1 121 ? -1.998 -25.562 0.018 1 87.5 121 GLY A CA 1
ATOM 930 C C . GLY A 1 121 ? -2.275 -25.219 1.468 1 87.5 121 GLY A C 1
ATOM 931 O O . GLY A 1 121 ? -3.379 -25.453 1.968 1 87.5 121 GLY A O 1
ATOM 932 N N . GLY A 1 122 ? -1.3 -24.734 2.178 1 91.38 122 GLY A N 1
ATOM 933 C CA . GLY A 1 122 ? -1.506 -24.203 3.512 1 91.38 122 GLY A CA 1
ATOM 934 C C . GLY A 1 122 ? -1.789 -22.703 3.516 1 91.38 122 GLY A C 1
ATOM 935 O O . GLY A 1 122 ? -2.092 -22.125 2.473 1 91.38 122 GLY A O 1
ATOM 936 N N . TYR A 1 123 ? -1.821 -22.188 4.695 1 92.81 123 TYR A N 1
ATOM 937 C CA . TYR A 1 123 ? -2.102 -20.75 4.809 1 92.81 123 TYR A CA 1
ATOM 938 C C . TYR A 1 123 ? -1.035 -19.938 4.098 1 92.81 123 TYR A C 1
ATOM 940 O O . TYR A 1 123 ? 0.162 -20.172 4.273 1 92.81 123 TYR A O 1
ATOM 948 N N . ALA A 1 124 ? -1.486 -19.047 3.25 1 94.06 124 ALA A N 1
ATOM 949 C CA . ALA A 1 124 ? -0.645 -18.078 2.549 1 94.06 124 ALA A CA 1
ATOM 950 C C . ALA A 1 124 ? -1.316 -16.703 2.486 1 94.06 124 ALA A C 1
ATOM 952 O O . ALA A 1 124 ? -2.541 -16.609 2.588 1 94.06 124 ALA A O 1
ATOM 953 N N . SER A 1 125 ? -0.522 -15.68 2.4 1 95.56 125 SER A N 1
ATOM 954 C CA . SER A 1 125 ? -1.095 -14.336 2.312 1 95.56 125 SER A CA 1
ATOM 955 C C . SER A 1 125 ? -0.239 -13.43 1.438 1 95.56 125 SER A C 1
ATOM 957 O O . SER A 1 125 ? 0.916 -13.742 1.145 1 95.56 125 SER A O 1
ATOM 959 N N . THR A 1 126 ? -0.846 -12.406 0.95 1 95.88 126 THR A N 1
ATOM 960 C CA . THR A 1 126 ? -0.179 -11.32 0.241 1 95.88 126 THR A CA 1
ATOM 961 C C . THR A 1 126 ? -0.708 -9.969 0.705 1 95.88 126 THR A C 1
ATOM 963 O O . THR A 1 126 ? -1.857 -9.859 1.138 1 95.88 126 THR A O 1
ATOM 966 N N . SER A 1 127 ? 0.119 -8.984 0.662 1 97.12 127 SER A N 1
ATOM 967 C CA . SER A 1 127 ? -0.249 -7.652 1.136 1 97.12 127 SER A CA 1
ATOM 968 C C . SER A 1 127 ? 0.315 -6.566 0.226 1 97.12 127 SER A C 1
ATOM 970 O O . SER A 1 127 ? 1.324 -6.777 -0.45 1 97.12 127 SER A O 1
ATOM 972 N N . ASN A 1 128 ? -0.378 -5.453 0.195 1 98.31 128 ASN A N 1
ATOM 973 C CA . ASN A 1 128 ? 0.097 -4.258 -0.492 1 98.31 128 ASN A CA 1
ATOM 974 C C . ASN A 1 128 ? -0.506 -2.99 0.106 1 98.31 128 ASN A C 1
ATOM 976 O O . ASN A 1 128 ? -1.374 -3.062 0.977 1 98.31 128 ASN A O 1
ATOM 980 N N . SER A 1 129 ? 0.035 -1.882 -0.234 1 98.38 129 SER A N 1
ATOM 981 C CA . SER A 1 129 ? -0.426 -0.592 0.269 1 98.38 129 SER A CA 1
ATOM 982 C C . SER A 1 129 ? -0.12 0.529 -0.719 1 98.38 129 SER A C 1
ATOM 984 O O . SER A 1 129 ? 0.769 0.395 -1.562 1 98.38 129 SER A O 1
ATOM 986 N N . VAL A 1 130 ? -0.909 1.604 -0.61 1 98.75 130 VAL A N 1
ATOM 987 C CA . VAL A 1 130 ? -0.754 2.699 -1.562 1 98.75 130 VAL A CA 1
ATOM 988 C C . VAL A 1 130 ? -1.329 3.984 -0.972 1 98.75 130 VAL A C 1
ATOM 990 O O . VAL A 1 130 ? -2.355 3.955 -0.287 1 98.75 130 VAL A O 1
ATOM 993 N N . ALA A 1 131 ? -0.661 5.102 -1.216 1 98.75 131 ALA A N 1
ATOM 994 C CA . ALA A 1 131 ? -1.217 6.426 -0.957 1 98.75 131 ALA A CA 1
ATOM 995 C C . ALA A 1 131 ? -1.858 7.008 -2.213 1 98.75 131 ALA A C 1
ATOM 997 O O . ALA A 1 131 ? -1.2 7.145 -3.246 1 98.75 131 ALA A O 1
ATOM 998 N N . LEU A 1 132 ? -3.115 7.387 -2.113 1 98.81 132 LEU A N 1
ATOM 999 C CA . LEU A 1 132 ? -3.865 7.914 -3.248 1 98.81 132 LEU A CA 1
ATOM 1000 C C . LEU A 1 132 ? -4.336 9.336 -2.977 1 98.81 132 LEU A C 1
ATOM 1002 O O . LEU A 1 132 ? -4.781 9.648 -1.869 1 98.81 132 LEU A O 1
ATOM 1006 N N . GLN A 1 133 ? -4.16 10.133 -3.947 1 98.31 133 GLN A N 1
ATOM 1007 C CA . GLN A 1 133 ? -4.887 11.398 -3.936 1 98.31 133 GLN A CA 1
ATOM 1008 C C . GLN A 1 133 ? -6.312 11.227 -4.441 1 98.31 133 GLN A C 1
ATOM 1010 O O . GLN A 1 133 ? -6.527 10.797 -5.578 1 98.31 133 GLN A O 1
ATOM 1015 N N . LEU A 1 134 ? -7.305 11.547 -3.59 1 98.69 134 LEU A N 1
ATOM 1016 C CA . LEU A 1 134 ? -8.711 11.352 -3.934 1 98.69 134 LEU A CA 1
ATOM 1017 C C . LEU A 1 134 ? -9.461 12.68 -3.92 1 98.69 134 LEU A C 1
ATOM 1019 O O . LEU A 1 134 ? -9.18 13.547 -3.096 1 98.69 134 LEU A O 1
ATOM 1023 N N . GLU A 1 135 ? -10.398 12.789 -4.836 1 98.5 135 GLU A N 1
ATOM 1024 C CA . GLU A 1 135 ? -11.414 13.836 -4.754 1 98.5 135 GLU A CA 1
ATOM 1025 C C . GLU A 1 135 ? -12.578 13.398 -3.861 1 98.5 135 GLU A C 1
ATOM 1027 O O . GLU A 1 135 ? -12.789 12.203 -3.646 1 98.5 135 GLU A O 1
ATOM 1032 N N . GLU A 1 136 ? -13.297 14.43 -3.371 1 98.25 136 GLU A N 1
ATOM 1033 C CA . GLU A 1 136 ? -14.523 14.102 -2.648 1 98.25 136 GLU A CA 1
ATOM 1034 C C . GLU A 1 136 ? -15.438 13.219 -3.49 1 98.25 136 GLU A C 1
ATOM 1036 O O . GLU A 1 136 ? -15.695 13.516 -4.66 1 98.25 136 GLU A O 1
ATOM 1041 N N . GLY A 1 137 ? -15.867 12.062 -2.947 1 98.75 137 GLY A N 1
ATOM 1042 C CA . GLY A 1 137 ? -16.797 11.18 -3.637 1 98.75 137 GLY A CA 1
ATOM 1043 C C . GLY A 1 137 ? -16.109 10.031 -4.352 1 98.75 137 GLY A C 1
ATOM 1044 O O . GLY A 1 137 ? -16.75 9.078 -4.785 1 98.75 137 GLY A O 1
ATOM 1045 N N . ASP A 1 138 ? -14.75 10.117 -4.527 1 98.88 138 ASP A N 1
ATOM 1046 C CA . ASP A 1 138 ? -14.023 8.984 -5.105 1 98.88 138 ASP A CA 1
ATOM 1047 C C . ASP A 1 138 ? -14.211 7.727 -4.266 1 98.88 138 ASP A C 1
ATOM 1049 O O . ASP A 1 138 ? -14.297 7.801 -3.037 1 98.88 138 ASP A O 1
ATOM 1053 N N . ARG A 1 139 ? -14.195 6.578 -4.91 1 98.94 139 ARG A N 1
ATOM 1054 C CA . ARG A 1 139 ? -14.453 5.289 -4.277 1 98.94 139 ARG A CA 1
ATOM 1055 C C . ARG A 1 139 ? -13.234 4.375 -4.387 1 98.94 139 ARG A C 1
ATOM 1057 O O . ARG A 1 139 ? -12.57 4.344 -5.422 1 98.94 139 ARG A O 1
ATOM 1064 N N . VAL A 1 140 ? -12.914 3.676 -3.285 1 98.94 140 VAL A N 1
ATOM 1065 C CA . VAL A 1 140 ? -11.852 2.68 -3.268 1 98.94 140 VAL A CA 1
ATOM 1066 C C . VAL A 1 140 ? -12.406 1.337 -2.801 1 98.94 140 VAL A C 1
ATOM 1068 O O . VAL A 1 140 ? -13.109 1.268 -1.791 1 98.94 140 VAL A O 1
ATOM 1071 N N . ARG A 1 141 ? -12.102 0.316 -3.549 1 98.94 141 ARG A N 1
ATOM 1072 C CA . ARG A 1 141 ? -12.602 -1.015 -3.221 1 98.94 141 ARG A CA 1
ATOM 1073 C C . ARG A 1 141 ? -11.617 -2.094 -3.654 1 98.94 141 ARG A C 1
ATOM 1075 O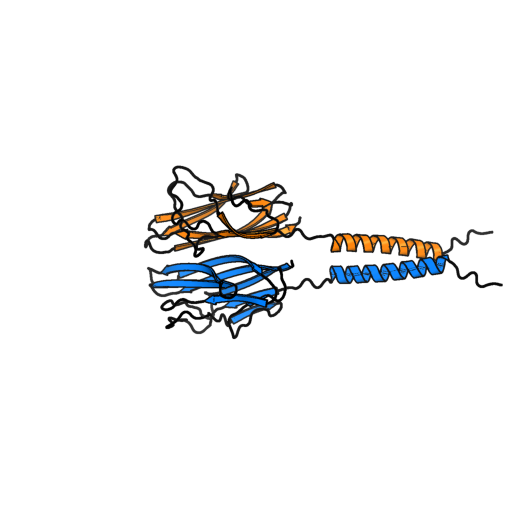 O . ARG A 1 141 ? -10.766 -1.856 -4.512 1 98.94 141 ARG A O 1
ATOM 1082 N N . LEU A 1 142 ? -11.773 -3.246 -3.033 1 98.88 142 LEU A N 1
ATOM 1083 C CA . LEU A 1 142 ? -11.062 -4.449 -3.469 1 98.88 142 LEU A CA 1
ATOM 1084 C C . LEU A 1 142 ? -11.992 -5.367 -4.258 1 98.88 142 LEU A C 1
ATOM 1086 O O . LEU A 1 142 ? -13.188 -5.465 -3.951 1 98.88 142 LEU A O 1
ATOM 1090 N N . SER A 1 143 ? -11.438 -5.988 -5.285 1 98.81 143 SER A N 1
ATOM 1091 C CA . SER A 1 143 ? -12.227 -6.871 -6.137 1 98.81 143 SER A CA 1
ATOM 1092 C C . SER A 1 143 ? -11.508 -8.195 -6.371 1 98.81 143 SER A C 1
ATOM 1094 O O . SER A 1 143 ? -10.297 -8.227 -6.578 1 98.81 143 SER A O 1
ATOM 1096 N N . LEU A 1 144 ? -12.281 -9.203 -6.359 1 98.44 144 LEU A N 1
ATOM 1097 C CA . LEU A 1 144 ? -11.773 -10.547 -6.594 1 98.44 144 LEU A CA 1
ATOM 1098 C C . LEU A 1 144 ? -12 -10.969 -8.039 1 98.44 144 LEU A C 1
ATOM 1100 O O . LEU A 1 144 ? -13.141 -11.07 -8.492 1 98.44 144 LEU A O 1
ATOM 1104 N N . PRO A 1 145 ? -10.898 -11.242 -8.773 1 97.38 145 PRO A N 1
ATOM 1105 C CA . PRO A 1 145 ? -11.078 -11.773 -10.125 1 97.38 145 PRO A CA 1
ATOM 1106 C C . PRO A 1 145 ? -11.844 -13.094 -10.141 1 97.38 145 PRO A C 1
ATOM 1108 O O . PRO A 1 145 ? -11.828 -13.836 -9.156 1 97.38 145 PRO A O 1
ATOM 1111 N N . ALA A 1 146 ? -12.398 -13.367 -11.336 1 96.5 146 ALA A N 1
ATOM 1112 C CA . ALA A 1 146 ? -13.086 -14.648 -11.5 1 96.5 146 ALA A CA 1
ATOM 1113 C C . ALA A 1 146 ? -12.133 -15.812 -11.242 1 96.5 146 ALA A C 1
ATOM 1115 O O . ALA A 1 146 ? -10.938 -15.719 -11.508 1 96.5 146 ALA A O 1
ATOM 1116 N N . SER A 1 147 ? -12.602 -16.859 -10.602 1 93.94 147 SER A N 1
ATOM 1117 C CA . SER A 1 147 ? -11.945 -18.156 -10.438 1 93.94 147 SER A CA 1
ATOM 1118 C C . SER A 1 147 ? -10.961 -18.125 -9.273 1 93.94 147 SER A C 1
ATOM 1120 O O . SER A 1 147 ? -10.359 -19.156 -8.938 1 93.94 147 SER A O 1
ATOM 1122 N N . TYR A 1 148 ? -10.773 -16.922 -8.695 1 95.25 148 TYR A N 1
ATOM 1123 C CA . TYR A 1 148 ? -9.898 -16.859 -7.527 1 95.25 148 TYR A CA 1
ATOM 1124 C C . TYR A 1 148 ? -10.703 -16.969 -6.238 1 95.25 148 TYR A C 1
ATOM 1126 O O . TYR A 1 148 ? -11.93 -16.812 -6.25 1 95.25 148 TYR A O 1
ATOM 1134 N N . ARG A 1 149 ? -9.953 -17.25 -5.211 1 96.12 149 ARG A N 1
ATOM 1135 C CA . ARG A 1 149 ? -10.586 -17.438 -3.904 1 96.12 149 ARG A CA 1
ATOM 1136 C C . ARG A 1 149 ? -9.742 -16.797 -2.803 1 96.12 149 ARG A C 1
ATOM 1138 O O . ARG A 1 149 ? -8.523 -16.688 -2.93 1 96.12 149 ARG A O 1
ATOM 1145 N N . LEU A 1 150 ? -10.484 -16.391 -1.725 1 97.81 150 LEU A N 1
ATOM 1146 C CA . LEU A 1 150 ? -9.852 -15.938 -0.494 1 97.81 150 LEU A CA 1
ATOM 1147 C C . LEU A 1 150 ? -10.469 -16.625 0.722 1 97.81 150 LEU A C 1
ATOM 1149 O O . LEU A 1 150 ? -11.422 -17.391 0.588 1 97.81 150 LEU A O 1
ATOM 1153 N N . TYR A 1 151 ? -9.797 -16.438 1.761 1 97.81 151 TYR A N 1
ATOM 1154 C CA . TYR A 1 151 ? -10.266 -17.031 3.006 1 97.81 151 TYR A CA 1
ATOM 1155 C C . TYR A 1 151 ? -10.18 -16.031 4.156 1 97.81 151 TYR A C 1
ATOM 1157 O O . TYR A 1 151 ? -9.258 -15.211 4.207 1 97.81 151 TYR A O 1
ATOM 1165 N N . ASP A 1 152 ? -11.188 -16.156 5.059 1 98.12 152 ASP A N 1
ATOM 1166 C CA . ASP A 1 152 ? -11.141 -15.484 6.355 1 98.12 152 ASP A CA 1
ATOM 1167 C C . ASP A 1 152 ? -12.055 -16.172 7.363 1 98.12 152 ASP A C 1
ATOM 1169 O O . ASP A 1 152 ? -12.938 -16.938 6.98 1 98.12 152 ASP A O 1
ATOM 1173 N N . ASP A 1 153 ? -11.695 -15.992 8.57 1 97.19 153 ASP A N 1
ATOM 1174 C CA . ASP A 1 153 ? -12.555 -16.438 9.656 1 97.19 153 ASP A CA 1
ATOM 1175 C C . ASP A 1 153 ? -12.469 -15.469 10.844 1 97.19 153 ASP A C 1
ATOM 1177 O O . ASP A 1 153 ? -12.125 -14.305 10.68 1 97.19 153 ASP A O 1
ATOM 1181 N N . SER A 1 154 ? -12.914 -15.922 12.008 1 96.31 154 SER A N 1
ATOM 1182 C CA . SER A 1 154 ? -13 -15.031 13.156 1 96.31 154 SER A CA 1
ATOM 1183 C C . SER A 1 154 ? -11.617 -14.531 13.57 1 96.31 154 SER A C 1
ATOM 1185 O O . SER A 1 154 ? -11.5 -13.609 14.375 1 96.31 154 SER A O 1
ATOM 1187 N N . ARG A 1 155 ? -10.609 -15.156 13.055 1 96.38 155 ARG A N 1
ATOM 1188 C CA . ARG A 1 155 ? -9.242 -14.797 13.422 1 96.38 155 ARG A CA 1
ATOM 1189 C C . ARG A 1 155 ? -8.719 -13.664 12.539 1 96.38 155 ARG A C 1
ATOM 1191 O O . ARG A 1 155 ? -7.598 -13.195 12.727 1 96.38 155 ARG A O 1
ATOM 1198 N N . ASN A 1 156 ? -9.328 -13.133 11.555 1 98 156 ASN A N 1
ATOM 1199 C CA . ASN A 1 156 ? -9.07 -11.953 10.742 1 98 156 ASN A CA 1
ATOM 1200 C C . ASN A 1 156 ? -7.777 -12.094 9.938 1 98 156 ASN A C 1
ATOM 1202 O O . ASN A 1 156 ? -6.898 -11.234 10.016 1 98 156 ASN A O 1
ATOM 1206 N N . PHE A 1 157 ? -7.734 -13.062 8.992 1 97.12 157 PHE A N 1
ATOM 1207 C CA . PHE A 1 157 ? -6.582 -13.281 8.125 1 97.12 157 PHE A CA 1
ATOM 1208 C C . PHE A 1 157 ? -6.543 -12.25 7 1 97.12 157 PHE A C 1
ATOM 1210 O O . PHE A 1 157 ? -5.469 -11.906 6.508 1 97.12 157 PHE A O 1
ATOM 1217 N N . SER A 1 158 ? -7.68 -11.844 6.574 1 98.5 158 SER A N 1
ATOM 1218 C CA . SER A 1 158 ? -7.828 -10.914 5.457 1 98.5 158 SER A CA 1
ATOM 1219 C C . SER A 1 158 ? -8.438 -9.594 5.918 1 98.5 158 SER A C 1
ATOM 1221 O O . SER A 1 158 ? -9.57 -9.57 6.41 1 98.5 158 SER A O 1
ATOM 1223 N N . LEU A 1 159 ? -7.68 -8.508 5.73 1 98.69 159 LEU A N 1
ATOM 1224 C CA . LEU A 1 159 ? -8.07 -7.191 6.219 1 98.69 159 LEU A CA 1
ATOM 1225 C C . LEU A 1 159 ? -7.922 -6.137 5.129 1 98.69 159 LEU A C 1
ATOM 1227 O O . LEU A 1 159 ? -7.051 -6.254 4.266 1 98.69 159 LEU A O 1
ATOM 1231 N N . PHE A 1 160 ? -8.805 -5.172 5.152 1 98.88 160 PHE A N 1
ATOM 1232 C CA . PHE A 1 160 ? -8.758 -3.963 4.34 1 98.88 160 PHE A CA 1
ATOM 1233 C C . PHE A 1 160 ? -8.828 -2.719 5.215 1 98.88 160 PHE A C 1
ATOM 1235 O O . PHE A 1 160 ? -9.727 -2.592 6.055 1 98.88 160 PHE A O 1
ATOM 1242 N N . SER A 1 161 ? -7.836 -1.818 5.102 1 98.94 161 SER A N 1
ATOM 1243 C CA . SER A 1 161 ? -7.789 -0.616 5.93 1 98.94 161 SER A CA 1
ATOM 1244 C C . SER A 1 161 ? -7.473 0.619 5.09 1 98.94 161 SER A C 1
ATOM 1246 O O . SER A 1 161 ? -6.84 0.515 4.035 1 98.94 161 SER A O 1
ATOM 1248 N N . GLY A 1 162 ? -7.922 1.748 5.539 1 98.88 162 GLY A N 1
ATOM 1249 C CA . GLY A 1 162 ? -7.613 3.035 4.938 1 98.88 162 GLY A CA 1
ATOM 1250 C C . GLY A 1 162 ? -7.816 4.203 5.883 1 98.88 162 GLY A C 1
ATOM 1251 O O . GLY A 1 162 ? -8.578 4.102 6.848 1 98.88 162 GLY A O 1
ATOM 1252 N N . PHE A 1 163 ? -7.117 5.258 5.629 1 98.69 163 PHE A N 1
ATOM 1253 C CA . PHE A 1 163 ? -7.293 6.445 6.457 1 98.69 163 PHE A CA 1
ATOM 1254 C C . PHE A 1 163 ? -6.812 7.691 5.719 1 98.69 163 PHE A C 1
ATOM 1256 O O . PHE A 1 163 ? -5.996 7.602 4.801 1 98.69 163 PHE A O 1
ATOM 1263 N N . LEU A 1 164 ? -7.352 8.773 6.172 1 98.19 164 LEU A N 1
ATOM 1264 C CA . LEU A 1 164 ? -6.934 10.07 5.664 1 98.19 164 LEU A CA 1
ATOM 1265 C C . LEU A 1 164 ? -5.602 10.492 6.27 1 98.19 164 LEU A C 1
ATOM 1267 O O . LEU A 1 164 ? -5.473 10.594 7.492 1 98.19 164 LEU A O 1
ATOM 1271 N N . LEU A 1 165 ? -4.637 10.703 5.371 1 97 165 LEU A N 1
ATOM 1272 C CA . LEU A 1 165 ? -3.381 11.266 5.852 1 97 165 LEU A CA 1
ATOM 1273 C C . LEU A 1 165 ? -3.523 12.766 6.117 1 97 165 LEU A C 1
ATOM 1275 O O . LEU A 1 165 ? -3.248 13.227 7.227 1 97 165 LEU A O 1
ATOM 1279 N N . PHE A 1 166 ? -4.066 13.531 5.129 1 94.19 166 PHE A N 1
ATOM 1280 C CA . PHE A 1 166 ? -4.328 14.961 5.254 1 94.19 166 PHE A CA 1
ATOM 1281 C C . PHE A 1 166 ? -5.23 15.445 4.121 1 94.19 166 PHE A C 1
ATOM 1283 O O . PHE A 1 166 ? -5.172 14.922 3.008 1 94.19 166 PHE A O 1
ATOM 1290 N N . PRO A 1 167 ? -5.992 16.453 4.453 1 93.81 167 PRO A N 1
ATOM 1291 C CA . PRO A 1 167 ? -6.801 17.062 3.393 1 93.81 167 PRO A CA 1
ATOM 1292 C C . PRO A 1 167 ? -5.977 17.938 2.453 1 93.81 167 PRO A C 1
ATOM 1294 O O . PRO A 1 167 ? -4.863 18.344 2.799 1 93.81 167 PRO A O 1
ATOM 1297 N N . LEU A 1 168 ? -6.535 18.141 1.217 1 92.06 168 LEU A N 1
ATOM 1298 C CA . LEU A 1 168 ? -5.93 19.047 0.245 1 92.06 168 LEU A CA 1
ATOM 1299 C C . LEU A 1 168 ? -6.895 20.156 -0.125 1 92.06 168 LEU A C 1
ATOM 1301 O O . LEU A 1 168 ? -8.109 19.969 -0.12 1 92.06 168 LEU A O 1
ATOM 1305 N N . PHE B 1 1 ? -2.758 65.188 43.156 1 33.97 1 PHE B N 1
ATOM 1306 C CA . PHE B 1 1 ? -2.867 65 41.719 1 33.97 1 PHE B CA 1
ATOM 1307 C C . PHE B 1 1 ? -2.344 63.594 41.344 1 33.97 1 PHE B C 1
ATOM 1309 O O . PHE B 1 1 ? -1.161 63.438 41.031 1 33.97 1 PHE B O 1
ATOM 1316 N N . ARG B 1 2 ? -2.557 62.562 42.062 1 38.94 2 ARG B N 1
ATOM 1317 C CA . ARG B 1 2 ? -2.207 61.125 42.094 1 38.94 2 ARG B CA 1
ATOM 1318 C C . ARG B 1 2 ? -2.672 60.438 40.812 1 38.94 2 ARG B C 1
ATOM 1320 O O . ARG B 1 2 ? -3.768 60.688 40.312 1 38.94 2 ARG B O 1
ATOM 1327 N N . SER B 1 3 ? -1.647 60.094 39.875 1 41.38 3 SER B N 1
ATOM 1328 C CA . SER B 1 3 ? -1.713 59.406 38.594 1 41.38 3 SER B CA 1
ATOM 1329 C C . SER B 1 3 ? -2.678 58.219 38.625 1 41.38 3 SER B C 1
ATOM 1331 O O . SER B 1 3 ? -2.467 57.281 39.375 1 41.38 3 SER B O 1
ATOM 1333 N N . VAL B 1 4 ? -3.967 58.344 38.812 1 46.56 4 VAL B N 1
ATOM 1334 C CA . VAL B 1 4 ? -4.996 57.344 38.5 1 46.56 4 VAL B CA 1
ATOM 1335 C C . VAL B 1 4 ? -4.668 56.656 37.188 1 46.56 4 VAL B C 1
ATOM 1337 O O . VAL B 1 4 ? -4.801 57.219 36.094 1 46.56 4 VAL B O 1
ATOM 1340 N N . THR B 1 5 ? -3.486 56 37.062 1 51.03 5 THR B N 1
ATOM 1341 C CA . THR B 1 5 ? -3.125 55.062 36.031 1 51.03 5 THR B CA 1
ATOM 1342 C C . THR B 1 5 ? -4.324 54.188 35.625 1 51.03 5 THR B C 1
ATOM 1344 O O . THR B 1 5 ? -4.957 53.594 36.5 1 51.03 5 THR B O 1
ATOM 1347 N N . CYS B 1 6 ? -5.102 54.656 34.75 1 51.19 6 CYS B N 1
ATOM 1348 C CA . CYS B 1 6 ? -6.371 54.156 34.25 1 51.19 6 CYS B CA 1
ATOM 1349 C C . CYS B 1 6 ? -6.383 52.625 34.188 1 51.19 6 CYS B C 1
ATOM 1351 O O . CYS B 1 6 ? -5.641 52.031 33.406 1 51.19 6 CYS B O 1
ATOM 1353 N N . VAL B 1 7 ? -6.668 51.938 35.375 1 61.38 7 VAL B N 1
ATOM 1354 C CA . VAL B 1 7 ? -6.922 50.5 35.5 1 61.38 7 VAL B CA 1
ATOM 1355 C C . VAL B 1 7 ? -7.527 49.969 34.188 1 61.38 7 VAL B C 1
ATOM 1357 O O . VAL B 1 7 ? -7.207 48.875 33.719 1 61.38 7 VAL B O 1
ATOM 1360 N N . LEU B 1 8 ? -8.195 50.875 33.531 1 61.31 8 LEU B N 1
ATOM 1361 C CA . LEU B 1 8 ? -8.852 50.5 32.281 1 61.31 8 LEU B CA 1
ATOM 1362 C C . LEU B 1 8 ? -7.836 50.375 31.172 1 61.31 8 LEU B C 1
ATOM 1364 O O . LEU B 1 8 ? -7.953 49.469 30.312 1 61.31 8 LEU B O 1
ATOM 1368 N N . CYS B 1 9 ? -6.773 51.281 31.25 1 60.66 9 CYS B N 1
ATOM 1369 C CA . CYS B 1 9 ? -5.727 51.219 30.25 1 60.66 9 CYS B CA 1
ATOM 1370 C C . CYS B 1 9 ? -4.871 49.969 30.422 1 60.66 9 CYS B C 1
ATOM 1372 O O . CYS B 1 9 ? -4.449 49.344 29.438 1 60.66 9 CYS B O 1
ATOM 1374 N N . LEU B 1 10 ? -4.711 49.594 31.719 1 63 10 LEU B N 1
ATOM 1375 C CA . LEU B 1 10 ? -3.93 48.375 31.984 1 63 10 LEU B CA 1
ATOM 1376 C C . LEU B 1 10 ? -4.68 47.125 31.516 1 63 10 LEU B C 1
ATOM 1378 O O . LEU B 1 10 ? -4.078 46.219 30.969 1 63 10 LEU B O 1
ATOM 1382 N N . LEU B 1 11 ? -6.012 47.219 31.672 1 65.69 11 LEU B N 1
ATOM 1383 C CA . LEU B 1 11 ? -6.828 46.094 31.234 1 65.69 11 LEU B CA 1
ATOM 1384 C C . LEU B 1 11 ? -6.887 46.031 29.703 1 65.69 11 LEU B C 1
ATOM 1386 O O . LEU B 1 11 ? -6.859 44.938 29.125 1 65.69 11 LEU B O 1
ATOM 1390 N N . CYS B 1 12 ? -6.867 47.281 29.094 1 64.94 12 CYS B N 1
ATOM 1391 C CA . CYS B 1 12 ? -6.895 47.344 27.641 1 64.94 12 CYS B CA 1
ATOM 1392 C C . CYS B 1 12 ? -5.574 46.875 27.047 1 64.94 12 CYS B C 1
ATOM 1394 O O . CYS B 1 12 ? -5.566 46.156 26.031 1 64.94 12 CYS B O 1
ATOM 1396 N N . ALA B 1 13 ? -4.477 47.312 27.75 1 66.06 13 ALA B N 1
ATOM 1397 C CA . ALA B 1 13 ? -3.162 46.875 27.281 1 66.06 13 ALA B CA 1
ATOM 1398 C C . ALA B 1 13 ? -2.973 45.375 27.453 1 66.06 13 ALA B C 1
ATOM 1400 O O . ALA B 1 13 ? -2.408 44.719 26.594 1 66.06 13 ALA B O 1
ATOM 1401 N N . ALA B 1 14 ? -3.541 44.75 28.516 1 67.94 14 ALA B N 1
ATOM 1402 C CA . ALA B 1 14 ? -3.461 43.312 28.766 1 67.94 14 ALA B CA 1
ATOM 1403 C C . ALA B 1 14 ? -4.301 42.531 27.75 1 67.94 14 ALA B C 1
ATOM 1405 O O . ALA B 1 14 ? -3.885 41.469 27.266 1 67.94 14 ALA B O 1
ATOM 1406 N N . GLN B 1 15 ? -5.391 43.094 27.359 1 69.19 15 GLN B N 1
ATOM 1407 C CA . GLN B 1 15 ? -6.254 42.438 26.375 1 69.19 15 GLN B CA 1
ATOM 1408 C C . GLN B 1 15 ? -5.633 42.5 24.984 1 69.19 15 GLN B C 1
ATOM 1410 O O . GLN B 1 15 ? -5.723 41.531 24.219 1 69.19 15 GLN B O 1
ATOM 1415 N N . SER B 1 16 ? -5.02 43.688 24.688 1 69.75 16 SER B N 1
ATOM 1416 C CA . SER B 1 16 ? -4.328 43.781 23.406 1 69.75 16 SER B CA 1
ATOM 1417 C C . SER B 1 16 ? -3.188 42.781 23.312 1 69.75 16 SER B C 1
ATOM 1419 O O . SER B 1 16 ? -2.979 42.156 22.266 1 69.75 16 SER B O 1
ATOM 1421 N N . ALA B 1 17 ? -2.52 42.594 24.406 1 69.38 17 ALA B N 1
ATOM 1422 C CA . ALA B 1 17 ? -1.423 41.625 24.438 1 69.38 17 ALA B CA 1
ATOM 1423 C C . ALA B 1 17 ? -1.944 40.188 24.281 1 69.38 17 ALA B C 1
ATOM 1425 O O . ALA B 1 17 ? -1.35 39.375 23.578 1 69.38 17 ALA B O 1
ATOM 1426 N N . LEU B 1 18 ? -3.039 39.875 24.781 1 67.69 18 LEU B N 1
ATOM 1427 C CA . LEU B 1 18 ? -3.648 38.562 24.688 1 67.69 18 LEU B CA 1
ATOM 1428 C C . LEU B 1 18 ? -4.156 38.312 23.281 1 67.69 18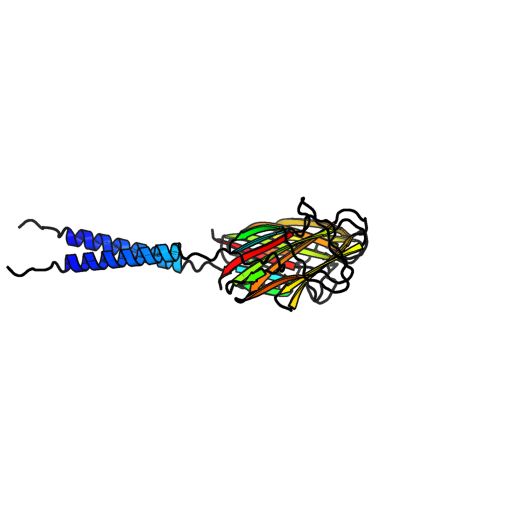 LEU B C 1
ATOM 1430 O O . LEU B 1 18 ? -4.047 37.188 22.781 1 67.69 18 LEU B O 1
ATOM 1434 N N . LEU B 1 19 ? -4.641 39.375 22.641 1 70.25 19 LEU B N 1
ATOM 1435 C CA . LEU B 1 19 ? -5.09 39.25 21.25 1 70.25 19 LEU B CA 1
ATOM 1436 C C . LEU B 1 19 ? -3.91 38.969 20.328 1 70.25 19 LEU B C 1
ATOM 1438 O O . LEU B 1 19 ? -4.012 38.156 19.406 1 70.25 19 LEU B O 1
ATOM 1442 N N . THR B 1 20 ? -2.918 39.719 20.562 1 66.75 20 THR B N 1
ATOM 1443 C CA . THR B 1 20 ? -1.733 39.531 19.734 1 66.75 20 THR B CA 1
ATOM 1444 C C . THR B 1 20 ? -1.168 38.125 19.922 1 66.75 20 THR B C 1
ATOM 1446 O O . THR B 1 20 ? -0.736 37.469 18.953 1 66.75 20 THR B O 1
ATOM 1449 N N . GLU B 1 21 ? -1.232 37.594 21.078 1 67.5 21 GLU B N 1
ATOM 1450 C CA . GLU B 1 21 ? -0.719 36.25 21.344 1 67.5 21 GLU B CA 1
ATOM 1451 C C . GLU B 1 21 ? -1.612 35.188 20.734 1 67.5 21 GLU B C 1
ATOM 1453 O O . GLU B 1 21 ? -1.118 34.219 20.141 1 67.5 21 GLU B O 1
ATOM 1458 N N . THR B 1 22 ? -2.822 35.469 20.891 1 67.81 22 THR B N 1
ATOM 1459 C CA . THR B 1 22 ? -3.762 34.5 20.344 1 67.81 22 THR B CA 1
ATOM 1460 C C . THR B 1 22 ? -3.738 34.5 18.812 1 67.81 22 THR B C 1
ATOM 1462 O O . THR B 1 22 ? -3.871 33.469 18.172 1 67.81 22 THR B O 1
ATOM 1465 N N . SER B 1 23 ? -3.682 35.688 18.281 1 63.69 23 SER B N 1
ATOM 1466 C CA . SER B 1 23 ? -3.561 35.781 16.828 1 63.69 23 SER B CA 1
ATOM 1467 C C . SER B 1 23 ? -2.275 35.125 16.328 1 63.69 23 SER B C 1
ATOM 1469 O O . SER B 1 23 ? -2.27 34.469 15.281 1 63.69 23 SER B O 1
ATOM 1471 N N . SER B 1 24 ? -1.292 35.281 17.047 1 61.44 24 SER B N 1
ATOM 1472 C CA . SER B 1 24 ? -0.036 34.656 16.672 1 61.44 24 SER B CA 1
ATOM 1473 C C . SER B 1 24 ? -0.135 33.125 16.766 1 61.44 24 SER B C 1
ATOM 1475 O O . SER B 1 24 ? 0.399 32.406 15.93 1 61.44 24 SER B O 1
ATOM 1477 N N . ARG B 1 25 ? -0.825 32.719 17.781 1 60.62 25 ARG B N 1
ATOM 1478 C CA . ARG B 1 25 ? -1.037 31.281 17.938 1 60.62 25 ARG B CA 1
ATOM 1479 C C . ARG B 1 25 ? -1.932 30.734 16.828 1 60.62 25 ARG B C 1
ATOM 1481 O O . ARG B 1 25 ? -1.734 29.609 16.359 1 60.62 25 ARG B O 1
ATOM 1488 N N . LEU B 1 26 ? -2.863 31.594 16.484 1 58.16 26 LEU B N 1
ATOM 1489 C CA . LEU B 1 26 ? -3.756 31.25 15.375 1 58.16 26 LEU B CA 1
ATOM 1490 C C . LEU B 1 26 ? -2.998 31.219 14.055 1 58.16 26 LEU B C 1
ATOM 1492 O O . LEU B 1 26 ? -3.213 30.312 13.234 1 58.16 26 LEU B O 1
ATOM 1496 N N . ASP B 1 27 ? -2.316 32.25 13.781 1 56.81 27 ASP B N 1
ATOM 1497 C CA . ASP B 1 27 ? -1.475 32.281 12.594 1 56.81 27 ASP B CA 1
ATOM 1498 C C . ASP B 1 27 ? -0.511 31.109 12.57 1 56.81 27 ASP B C 1
ATOM 1500 O O . ASP B 1 27 ? -0.282 30.5 11.516 1 56.81 27 ASP B O 1
ATOM 1504 N N . THR B 1 28 ? -0.026 30.859 13.734 1 54 28 THR B N 1
ATOM 1505 C CA . THR B 1 28 ? 0.883 29.719 13.828 1 54 28 THR B CA 1
ATOM 1506 C C . THR B 1 28 ? 0.127 28.406 13.641 1 54 28 THR B C 1
ATOM 1508 O O . THR B 1 28 ? 0.613 27.484 12.969 1 54 28 THR B O 1
ATOM 1511 N N . ALA B 1 29 ? -0.958 28.453 14.406 1 53.03 29 ALA B N 1
ATOM 1512 C CA . ALA B 1 29 ? -1.795 27.266 14.258 1 53.03 29 ALA B CA 1
ATOM 1513 C C . ALA B 1 29 ? -2.318 27.141 12.828 1 53.03 29 ALA B C 1
ATOM 1515 O O . ALA B 1 29 ? -2.387 26.031 12.289 1 53.03 29 ALA B O 1
ATOM 1516 N N . GLU B 1 30 ? -2.834 28.219 12.328 1 53.94 30 GLU B N 1
ATOM 1517 C CA . GLU B 1 30 ? -3.324 28.25 10.953 1 53.94 30 GLU B CA 1
ATOM 1518 C C . GLU B 1 30 ? -2.182 28.062 9.961 1 53.94 30 GLU B C 1
ATOM 1520 O O . GLU B 1 30 ? -2.363 27.453 8.906 1 53.94 30 GLU B O 1
ATOM 1525 N N . SER B 1 31 ? -1.163 28.844 10.195 1 49.66 31 SER B N 1
ATOM 1526 C CA . SER B 1 31 ? 0.004 28.719 9.328 1 49.66 31 SER B CA 1
ATOM 1527 C C . SER B 1 31 ? 0.675 27.359 9.5 1 49.66 31 SER B C 1
ATOM 1529 O O . SER B 1 31 ? 1.658 27.062 8.82 1 49.66 31 SER B O 1
ATOM 1531 N N . ARG B 1 32 ? 0.434 26.875 10.633 1 48.53 32 ARG B N 1
ATOM 1532 C CA . ARG B 1 32 ? 1.111 25.578 10.664 1 48.53 32 ARG B CA 1
ATOM 1533 C C . ARG B 1 32 ? 0.723 24.734 9.453 1 48.53 32 ARG B C 1
ATOM 1535 O O . ARG B 1 32 ? -0.272 24.016 9.492 1 48.53 32 ARG B O 1
ATOM 1542 N N . ASN B 1 33 ? 0.634 25.469 8.359 1 56.19 33 ASN B N 1
ATOM 1543 C CA . ASN B 1 33 ? 0.653 24.797 7.066 1 56.19 33 ASN B CA 1
ATOM 1544 C C . ASN B 1 33 ? 1.422 23.484 7.125 1 56.19 33 ASN B C 1
ATOM 1546 O O . ASN B 1 33 ? 2.654 23.484 7.164 1 56.19 33 ASN B O 1
ATOM 1550 N N . GLU B 1 34 ? 0.644 22.641 7.766 1 73.19 34 GLU B N 1
ATOM 1551 C CA . GLU B 1 34 ? 1.288 21.344 8.039 1 73.19 34 GLU B CA 1
ATOM 1552 C C . GLU B 1 34 ? 1.846 20.734 6.754 1 73.19 34 GLU B C 1
ATOM 1554 O O . GLU B 1 34 ? 1.141 20.641 5.75 1 73.19 34 GLU B O 1
ATOM 1559 N N . LEU B 1 35 ? 3.141 20.812 6.621 1 87.69 35 LEU B N 1
ATOM 1560 C CA . LEU B 1 35 ? 3.822 20.156 5.512 1 87.69 35 LEU B CA 1
ATOM 1561 C C . LEU B 1 35 ? 3.191 18.812 5.207 1 87.69 35 LEU B C 1
ATOM 1563 O O . LEU B 1 35 ? 2.994 17.984 6.113 1 87.69 35 LEU B O 1
ATOM 1567 N N . LYS B 1 36 ? 2.648 18.844 3.998 1 95 36 LYS B N 1
ATOM 1568 C CA . LYS B 1 36 ? 2.01 17.625 3.506 1 95 36 LYS B CA 1
ATOM 1569 C C . LYS B 1 36 ? 2.941 16.844 2.576 1 95 36 LYS B C 1
ATOM 1571 O O . LYS B 1 36 ? 3.307 17.344 1.506 1 95 36 LYS B O 1
ATOM 1576 N N . VAL B 1 37 ? 3.361 15.648 3.031 1 98.38 37 VAL B N 1
ATOM 1577 C CA . VAL B 1 37 ? 4.309 14.836 2.277 1 98.38 37 VAL B CA 1
ATOM 1578 C C . VAL B 1 37 ? 3.82 13.391 2.213 1 98.38 37 VAL B C 1
ATOM 1580 O O . VAL B 1 37 ? 3.613 12.75 3.248 1 98.38 37 VAL B O 1
ATOM 1583 N N . ALA B 1 38 ? 3.604 12.906 1.021 1 98.88 38 ALA B N 1
ATOM 1584 C CA . ALA B 1 38 ? 3.252 11.508 0.778 1 98.88 38 ALA B CA 1
ATOM 1585 C C . ALA B 1 38 ? 3.547 11.109 -0.667 1 98.88 38 ALA B C 1
ATOM 1587 O O . ALA B 1 38 ? 3.375 11.914 -1.585 1 98.88 38 ALA B O 1
ATOM 1588 N N . PHE B 1 39 ? 3.967 9.898 -0.816 1 98.88 39 PHE B N 1
ATOM 1589 C CA . PHE B 1 39 ? 4.148 9.406 -2.176 1 98.88 39 PHE B CA 1
ATOM 1590 C C . PHE B 1 39 ? 3.861 7.91 -2.25 1 98.88 39 PHE B C 1
ATOM 1592 O O . PHE B 1 39 ? 3.994 7.199 -1.254 1 98.88 39 PHE B O 1
ATOM 1599 N N . SER B 1 40 ? 3.439 7.473 -3.406 1 98.94 40 SER B N 1
ATOM 1600 C CA . SER B 1 40 ? 3.43 6.078 -3.838 1 98.94 40 SER B CA 1
ATOM 1601 C C . SER B 1 40 ? 3.883 5.945 -5.289 1 98.94 40 SER B C 1
ATOM 1603 O O . SER B 1 40 ? 3.52 6.766 -6.137 1 98.94 40 SER B O 1
ATOM 1605 N N . ALA B 1 41 ? 4.691 4.957 -5.473 1 98.88 41 ALA B N 1
ATOM 1606 C CA . ALA B 1 41 ? 5.199 4.738 -6.824 1 98.88 41 ALA B CA 1
ATOM 1607 C C . ALA B 1 41 ? 5.336 3.246 -7.121 1 98.88 41 ALA B C 1
ATOM 1609 O O . ALA B 1 41 ? 5.727 2.467 -6.246 1 98.88 41 ALA B O 1
ATOM 1610 N N . GLY B 1 42 ? 4.977 2.83 -8.344 1 98.81 42 GLY B N 1
ATOM 1611 C CA . GLY B 1 42 ? 5.246 1.494 -8.852 1 98.81 42 GLY B CA 1
ATOM 1612 C C . GLY B 1 42 ? 6.629 1.354 -9.453 1 98.81 42 GLY B C 1
ATOM 1613 O O . GLY B 1 42 ? 7.211 2.338 -9.914 1 98.81 42 GLY B O 1
ATOM 1614 N N . LEU B 1 43 ? 7.066 0.183 -9.562 1 98.62 43 LEU B N 1
ATOM 1615 C CA . LEU B 1 43 ? 8.453 -0.068 -9.945 1 98.62 43 LEU B CA 1
ATOM 1616 C C . LEU B 1 43 ? 8.664 0.225 -11.43 1 98.62 43 LEU B C 1
ATOM 1618 O O . LEU B 1 43 ? 9.523 1.024 -11.797 1 98.62 43 LEU B O 1
ATOM 1622 N N . THR B 1 44 ? 7.969 -0.425 -12.297 1 98.06 44 THR B N 1
ATOM 1623 C CA . THR B 1 44 ? 8.156 -0.274 -13.734 1 98.06 44 THR B CA 1
ATOM 1624 C C . THR B 1 44 ? 6.996 -0.896 -14.508 1 98.06 44 THR B C 1
ATOM 1626 O O . THR B 1 44 ? 6.223 -1.673 -13.945 1 98.06 44 THR B O 1
ATOM 1629 N N . ASP B 1 45 ? 6.891 -0.524 -15.805 1 97.25 45 ASP B N 1
ATOM 1630 C CA . ASP B 1 45 ? 5.934 -1.169 -16.703 1 97.25 45 ASP B CA 1
ATOM 1631 C C . ASP B 1 45 ? 6.621 -2.209 -17.578 1 97.25 45 ASP B C 1
ATOM 1633 O O . ASP B 1 45 ? 5.965 -2.895 -18.359 1 97.25 45 ASP B O 1
ATOM 1637 N N . SER B 1 46 ? 7.902 -2.49 -17.344 1 95.56 46 SER B N 1
ATOM 1638 C CA . SER B 1 46 ? 8.695 -3.15 -18.375 1 95.56 46 SER B CA 1
ATOM 1639 C C . SER B 1 46 ? 9.008 -4.594 -18 1 95.56 46 SER B C 1
ATOM 1641 O O . SER B 1 46 ? 9.719 -5.293 -18.719 1 95.56 46 SER B O 1
ATOM 1643 N N . GLY B 1 47 ? 8.477 -4.98 -16.906 1 96 47 GLY B N 1
ATOM 1644 C CA . GLY B 1 47 ? 8.68 -6.375 -16.547 1 96 47 GLY B CA 1
ATOM 1645 C C . GLY B 1 47 ? 9.781 -6.582 -15.531 1 96 47 GLY B C 1
ATOM 1646 O O . GLY B 1 47 ? 9.797 -5.926 -14.492 1 96 47 GLY B O 1
ATOM 1647 N N . SER B 1 48 ? 10.75 -7.496 -15.883 1 96.25 48 SER B N 1
ATOM 1648 C CA . SER B 1 48 ? 11.781 -7.91 -14.93 1 96.25 48 SER B CA 1
ATOM 1649 C C . SER B 1 48 ? 12.773 -6.785 -14.672 1 96.25 48 SER B C 1
ATOM 1651 O O . SER B 1 48 ? 13.172 -6.07 -15.594 1 96.25 48 SER B O 1
ATOM 1653 N N . VAL B 1 49 ? 13.125 -6.633 -13.484 1 97.12 49 VAL B N 1
ATOM 1654 C CA . VAL B 1 49 ? 14.188 -5.73 -13.047 1 97.12 49 VAL B CA 1
ATOM 1655 C C . VAL B 1 49 ? 15.305 -6.527 -12.375 1 97.12 49 VAL B C 1
ATOM 1657 O O . VAL B 1 49 ? 15.07 -7.23 -11.391 1 97.12 49 VAL B O 1
ATOM 1660 N N . GLY B 1 50 ? 16.438 -6.305 -12.852 1 95.06 50 GLY B N 1
ATOM 1661 C CA . GLY B 1 50 ? 17.531 -7.156 -12.43 1 95.06 50 GLY B CA 1
ATOM 1662 C C . GLY B 1 50 ? 17.531 -8.516 -13.109 1 95.06 50 GLY B C 1
ATOM 1663 O O . GLY B 1 50 ? 16.75 -8.758 -14.023 1 95.06 50 GLY B O 1
ATOM 1664 N N . PRO B 1 51 ? 18.438 -9.438 -12.844 1 95.69 51 PRO B N 1
ATOM 1665 C CA . PRO B 1 51 ? 19.547 -9.203 -11.914 1 95.69 51 PRO B CA 1
ATOM 1666 C C . PRO B 1 51 ? 20.578 -8.219 -12.461 1 95.69 51 PRO B C 1
ATOM 1668 O O . PRO B 1 51 ? 20.672 -8.023 -13.672 1 95.69 51 PRO B O 1
ATOM 1671 N N . PHE B 1 52 ? 21.312 -7.508 -11.562 1 97.25 52 PHE B N 1
ATOM 1672 C CA . PHE B 1 52 ? 22.438 -6.645 -11.875 1 97.25 52 PHE B CA 1
ATOM 1673 C C . PHE B 1 52 ? 23.734 -7.242 -11.344 1 97.25 52 PHE B C 1
ATOM 1675 O O . PHE B 1 52 ? 23.719 -8.172 -10.531 1 97.25 52 PHE B O 1
ATOM 1682 N N . ASP B 1 53 ? 24.828 -6.73 -11.797 1 97.5 53 ASP B N 1
ATOM 1683 C CA . ASP B 1 53 ? 26.141 -7.219 -11.367 1 97.5 53 ASP B CA 1
ATOM 1684 C C . ASP B 1 53 ? 26.453 -6.75 -9.953 1 97.5 53 ASP B C 1
ATOM 1686 O O . ASP B 1 53 ? 27.172 -7.43 -9.211 1 97.5 53 ASP B O 1
ATOM 1690 N N . GLU B 1 54 ? 25.984 -5.598 -9.617 1 98.06 54 GLU B N 1
ATOM 1691 C CA . GLU B 1 54 ? 26.172 -5.02 -8.289 1 98.06 54 GLU B CA 1
ATOM 1692 C C . GLU B 1 54 ? 24.859 -4.531 -7.703 1 98.06 54 GLU B C 1
ATOM 1694 O O . GLU B 1 54 ? 23.875 -4.344 -8.43 1 98.06 54 GLU B O 1
ATOM 1699 N N . GLU B 1 55 ? 24.953 -4.391 -6.406 1 97.81 55 GLU B N 1
ATOM 1700 C CA . GLU B 1 55 ? 23.766 -3.812 -5.773 1 97.81 55 GLU B CA 1
ATOM 1701 C C . GLU B 1 55 ? 23.391 -2.49 -6.43 1 97.81 55 GLU B C 1
ATOM 1703 O O . GLU B 1 55 ? 24.25 -1.637 -6.672 1 97.81 55 GLU B O 1
ATOM 1708 N N . THR B 1 56 ? 22.094 -2.299 -6.691 1 98.31 56 THR B N 1
ATOM 1709 C CA . THR B 1 56 ? 21.625 -1.166 -7.484 1 98.31 56 THR B CA 1
ATOM 1710 C C . THR B 1 56 ? 20.375 -0.551 -6.863 1 98.31 56 THR B C 1
ATOM 1712 O O . THR B 1 56 ? 19.453 -1.269 -6.457 1 98.31 56 THR B O 1
ATOM 1715 N N . THR B 1 57 ? 20.375 0.788 -6.758 1 98.56 57 THR B N 1
ATOM 1716 C CA . THR B 1 57 ? 19.172 1.483 -6.297 1 98.56 57 THR B CA 1
ATOM 1717 C C . THR B 1 57 ? 18 1.228 -7.242 1 98.56 57 THR B C 1
ATOM 1719 O O . THR B 1 57 ? 18.141 1.34 -8.461 1 98.56 57 THR B O 1
ATOM 1722 N N . LEU B 1 58 ? 16.938 0.796 -6.691 1 98.69 58 LEU B N 1
ATOM 1723 C CA . LEU B 1 58 ? 15.719 0.594 -7.484 1 98.69 58 LEU B CA 1
ATOM 1724 C C . LEU B 1 58 ? 15.039 1.925 -7.781 1 98.69 58 LEU B C 1
ATOM 1726 O O . LEU B 1 58 ? 14.891 2.766 -6.891 1 98.69 58 LEU B O 1
ATOM 1730 N N . ILE B 1 59 ? 14.641 2.098 -9.016 1 98.75 59 ILE B N 1
ATOM 1731 C CA . ILE B 1 59 ? 13.898 3.283 -9.43 1 98.75 59 ILE B CA 1
ATOM 1732 C C . ILE B 1 59 ? 12.422 2.93 -9.609 1 98.75 59 ILE B C 1
ATOM 1734 O O . ILE B 1 59 ? 12.055 2.279 -10.586 1 98.75 59 ILE B O 1
ATOM 1738 N N . PHE B 1 60 ? 11.625 3.264 -8.648 1 98.75 60 PHE B N 1
ATOM 1739 C CA . PHE B 1 60 ? 10.18 3.178 -8.812 1 98.75 60 PHE B CA 1
ATOM 1740 C C . PHE B 1 60 ? 9.648 4.352 -9.625 1 98.75 60 PHE B C 1
ATOM 1742 O O . PHE B 1 60 ? 9.32 5.402 -9.07 1 98.75 60 PHE B O 1
ATOM 1749 N N . SER B 1 61 ? 9.5 4.09 -10.875 1 98.38 61 SER B N 1
ATOM 1750 C CA . SER B 1 61 ? 9.398 5.211 -11.805 1 98.38 61 SER B CA 1
ATOM 1751 C C . SER B 1 61 ? 7.941 5.602 -12.039 1 98.38 61 SER B C 1
ATOM 1753 O O . SER B 1 61 ? 7.664 6.672 -12.586 1 98.38 61 SER B O 1
ATOM 1755 N N . LYS B 1 62 ? 6.977 4.777 -11.633 1 97.94 62 LYS B N 1
ATOM 1756 C CA . LYS B 1 62 ? 5.562 5.051 -11.875 1 97.94 62 LYS B CA 1
ATOM 1757 C C . LYS B 1 62 ? 4.93 5.77 -10.688 1 97.94 62 LYS B C 1
ATOM 1759 O O . LYS B 1 62 ? 4.426 5.125 -9.758 1 97.94 62 LYS B O 1
ATOM 1764 N N . THR B 1 63 ? 4.883 7.023 -10.82 1 97.75 63 THR B N 1
ATOM 1765 C CA . THR B 1 63 ? 4.352 7.785 -9.695 1 97.75 63 THR B CA 1
ATOM 1766 C C . THR B 1 63 ? 2.832 7.684 -9.641 1 97.75 63 THR B C 1
ATOM 1768 O O . THR B 1 63 ? 2.145 8.047 -10.594 1 97.75 63 THR B O 1
ATOM 1771 N N . ILE B 1 64 ? 2.297 7.211 -8.625 1 98.19 64 ILE B N 1
ATOM 1772 C CA . ILE B 1 64 ? 0.865 7.137 -8.359 1 98.19 64 ILE B CA 1
ATOM 1773 C C . ILE B 1 64 ? 0.411 8.398 -7.629 1 98.19 64 ILE B C 1
ATOM 1775 O O . ILE B 1 64 ? -0.632 8.969 -7.957 1 98.19 64 ILE B O 1
ATOM 1779 N N . SER B 1 65 ? 1.193 8.844 -6.641 1 98.25 65 SER B N 1
ATOM 1780 C CA . SER B 1 65 ? 1.045 10.109 -5.93 1 98.25 65 SER B CA 1
ATOM 1781 C C . SER B 1 65 ? 2.391 10.625 -5.434 1 98.25 65 SER B C 1
ATOM 1783 O O . SER B 1 65 ? 3.316 9.844 -5.203 1 98.25 65 SER B O 1
ATOM 1785 N N . ASN B 1 66 ? 2.473 11.945 -5.336 1 98.5 66 ASN B N 1
ATOM 1786 C CA . ASN B 1 66 ? 3.703 12.547 -4.836 1 98.5 66 ASN B CA 1
ATOM 1787 C C . ASN B 1 66 ? 3.461 13.961 -4.316 1 98.5 66 ASN B C 1
ATOM 1789 O O . ASN B 1 66 ? 4.066 14.922 -4.797 1 98.5 66 ASN B O 1
ATOM 1793 N N . VAL B 1 67 ? 2.713 14.07 -3.311 1 98.12 67 VAL B N 1
ATOM 1794 C CA . VAL B 1 67 ? 2.438 15.359 -2.684 1 98.12 67 VAL B CA 1
ATOM 1795 C C . VAL B 1 67 ? 3.66 15.82 -1.895 1 98.12 67 VAL B C 1
ATOM 1797 O O . VAL B 1 67 ? 4.242 15.047 -1.129 1 98.12 67 VAL B O 1
ATOM 1800 N N . GLY B 1 68 ? 3.998 17.078 -2.033 1 97.06 68 GLY B N 1
ATOM 1801 C CA . GLY B 1 68 ? 5.215 17.594 -1.438 1 97.06 68 GLY B CA 1
ATOM 1802 C C . GLY B 1 68 ? 6.445 17.375 -2.303 1 97.06 68 GLY B C 1
ATOM 1803 O O . GLY B 1 68 ? 7.5 17.953 -2.045 1 97.06 68 GLY B O 1
ATOM 1804 N N . ARG B 1 69 ? 6.352 16.406 -3.268 1 97.94 69 ARG B N 1
ATOM 1805 C CA . ARG B 1 69 ? 7.34 16.141 -4.309 1 97.94 69 ARG B CA 1
ATOM 1806 C C . ARG B 1 69 ? 8.68 15.742 -3.699 1 97.94 69 ARG B C 1
ATOM 1808 O O . ARG B 1 69 ? 9.734 16.156 -4.184 1 97.94 69 ARG B O 1
ATOM 1815 N N . ALA B 1 70 ? 8.562 15.023 -2.666 1 98.62 70 ALA B N 1
ATOM 1816 C CA . ALA B 1 70 ? 9.781 14.625 -1.959 1 98.62 70 ALA B CA 1
ATOM 1817 C C . ALA B 1 70 ? 10.367 13.352 -2.555 1 98.62 70 ALA B C 1
ATOM 1819 O O . ALA B 1 70 ? 11.484 12.953 -2.205 1 98.62 70 ALA B O 1
ATOM 1820 N N . TYR B 1 71 ? 9.664 12.617 -3.48 1 98.88 71 TYR B N 1
ATOM 1821 C CA . TYR B 1 71 ? 10.18 11.438 -4.156 1 98.88 71 TYR B CA 1
ATOM 1822 C C . TYR B 1 71 ? 10.656 11.773 -5.566 1 98.88 71 TYR B C 1
ATOM 1824 O O . TYR B 1 71 ? 9.906 12.352 -6.355 1 98.88 71 TYR B O 1
ATOM 1832 N N . ASN B 1 72 ? 11.875 11.523 -5.797 1 98.81 72 ASN B N 1
ATOM 1833 C CA . ASN B 1 72 ? 12.469 11.688 -7.117 1 98.81 72 ASN B CA 1
ATOM 1834 C C . ASN B 1 72 ? 12.328 10.422 -7.957 1 98.81 72 ASN B C 1
ATOM 1836 O O . ASN B 1 72 ? 13.062 9.453 -7.754 1 98.81 72 ASN B O 1
ATOM 1840 N N . GLN B 1 73 ? 11.477 10.422 -8.961 1 97.12 73 GLN B N 1
ATOM 1841 C CA . GLN B 1 73 ? 11.125 9.234 -9.727 1 97.12 73 GLN B CA 1
ATOM 1842 C C . GLN B 1 73 ? 12.211 8.891 -10.742 1 97.12 73 GLN B C 1
ATOM 1844 O O . GLN B 1 73 ? 12.188 7.82 -11.352 1 97.12 73 GLN B O 1
ATOM 1849 N N . THR B 1 74 ? 13.141 9.766 -10.977 1 97.88 74 THR B N 1
ATOM 1850 C CA . THR B 1 74 ? 14.242 9.492 -11.891 1 97.88 74 THR B CA 1
ATOM 1851 C C . THR B 1 74 ? 15.406 8.828 -11.156 1 97.88 74 THR B C 1
ATOM 1853 O O . THR B 1 74 ? 16.078 7.961 -11.711 1 97.88 74 THR B O 1
ATOM 1856 N N . ALA B 1 75 ? 15.516 9.141 -9.867 1 98.12 75 ALA B N 1
ATOM 1857 C CA . ALA B 1 75 ? 16.625 8.609 -9.078 1 98.12 75 ALA B CA 1
ATOM 1858 C C . ALA B 1 75 ? 16.156 7.457 -8.195 1 98.12 75 ALA B C 1
ATOM 1860 O O . ALA B 1 75 ? 16.969 6.66 -7.723 1 98.12 75 ALA B O 1
ATOM 1861 N N . GLY B 1 76 ? 14.883 7.387 -7.871 1 98.62 76 GLY B N 1
ATOM 1862 C CA . GLY B 1 76 ? 14.344 6.375 -6.98 1 98.62 76 GLY B CA 1
ATOM 1863 C C . GLY B 1 76 ? 14.594 6.672 -5.512 1 98.62 76 GLY B C 1
ATOM 1864 O O . GLY B 1 76 ? 14.773 5.754 -4.711 1 98.62 76 GLY B O 1
ATOM 1865 N N . VAL B 1 77 ? 14.641 7.934 -5.148 1 98.88 77 VAL B N 1
ATOM 1866 C CA . VAL B 1 77 ? 15.062 8.305 -3.803 1 98.88 77 VAL B CA 1
ATOM 1867 C C . VAL B 1 77 ? 14.078 9.297 -3.205 1 98.88 77 VAL B C 1
ATOM 1869 O O . VAL B 1 77 ? 13.68 10.266 -3.863 1 98.88 77 VAL B O 1
ATOM 1872 N N . PHE B 1 78 ? 13.602 9 -2.021 1 98.94 78 PHE B N 1
ATOM 1873 C CA . PHE B 1 78 ? 12.875 9.977 -1.213 1 98.94 78 PHE B CA 1
ATOM 1874 C C . PHE B 1 78 ? 13.844 10.852 -0.428 1 98.94 78 PHE B C 1
ATOM 1876 O O . PHE B 1 78 ? 14.797 10.352 0.172 1 98.94 78 PHE B O 1
ATOM 1883 N N . THR B 1 79 ? 13.586 12.148 -0.387 1 98.94 79 THR B N 1
ATOM 1884 C CA . THR B 1 79 ? 14.367 13.07 0.427 1 98.94 79 THR B CA 1
ATOM 1885 C C . THR B 1 79 ? 13.469 13.836 1.391 1 98.94 79 THR B C 1
ATOM 1887 O O . THR B 1 79 ? 12.562 14.562 0.963 1 98.94 79 THR B O 1
ATOM 1890 N N . ALA B 1 80 ? 13.781 13.719 2.65 1 98.81 80 ALA B N 1
ATOM 1891 C CA . ALA B 1 80 ? 12.953 14.367 3.662 1 98.81 80 ALA B CA 1
ATOM 1892 C C . ALA B 1 80 ? 13.055 15.883 3.564 1 98.81 80 ALA B C 1
ATOM 1894 O O . ALA B 1 80 ? 14.141 16.453 3.717 1 98.81 80 ALA B O 1
ATOM 1895 N N . PRO B 1 81 ? 11.922 16.531 3.416 1 98.44 81 PRO B N 1
ATOM 1896 C CA . PRO B 1 81 ? 11.977 17.984 3.289 1 98.44 81 PRO B CA 1
ATOM 1897 C C . PRO B 1 81 ? 12.062 18.688 4.641 1 98.44 81 PRO B C 1
ATOM 1899 O O . PRO B 1 81 ? 12.406 19.875 4.703 1 98.44 81 PRO B O 1
ATOM 1902 N N . VAL B 1 82 ? 11.711 18.016 5.75 1 97.44 82 VAL B N 1
ATOM 1903 C CA . VAL B 1 82 ? 11.75 18.562 7.102 1 97.44 82 VAL B CA 1
ATOM 1904 C C . VAL B 1 82 ? 12.109 17.469 8.102 1 97.44 82 VAL B C 1
ATOM 1906 O O . VAL B 1 82 ? 11.891 16.281 7.832 1 97.44 82 VAL B O 1
ATOM 1909 N N . ARG B 1 83 ? 12.695 17.875 9.227 1 97.94 83 ARG B N 1
ATOM 1910 C CA . ARG B 1 83 ? 12.859 16.938 10.32 1 97.94 83 ARG B CA 1
ATOM 1911 C C . ARG B 1 83 ? 11.516 16.391 10.789 1 97.94 83 ARG B C 1
ATOM 1913 O O . ARG B 1 83 ? 10.578 17.156 11.023 1 97.94 83 ARG B O 1
ATOM 1920 N N . GLY B 1 84 ? 11.367 15.078 10.891 1 97.88 84 GLY B N 1
ATOM 1921 C CA . GLY B 1 84 ? 10.109 14.484 11.305 1 97.88 84 GLY B CA 1
ATOM 1922 C C . GLY B 1 84 ? 10.148 12.969 11.352 1 97.88 84 GLY B C 1
ATOM 1923 O O . GLY B 1 84 ? 11.203 12.367 11.141 1 97.88 84 GLY B O 1
ATOM 1924 N N . VAL B 1 85 ? 9.039 12.367 11.773 1 98.25 85 VAL B N 1
ATOM 1925 C CA . VAL B 1 85 ? 8.828 10.922 11.695 1 98.25 85 VAL B CA 1
ATOM 1926 C C . VAL B 1 85 ? 8.062 10.586 10.422 1 98.25 85 VAL B C 1
ATOM 1928 O O . VAL B 1 85 ? 7.016 11.172 10.141 1 98.25 85 VAL B O 1
ATOM 1931 N N . TYR B 1 86 ? 8.633 9.703 9.672 1 98.62 86 TYR B N 1
ATOM 1932 C CA . TYR B 1 86 ? 8.062 9.242 8.406 1 98.62 86 TYR B CA 1
ATOM 1933 C C . TYR B 1 86 ? 7.758 7.75 8.461 1 98.62 86 TYR B C 1
ATOM 1935 O O . TYR B 1 86 ? 8.414 6.996 9.188 1 98.62 86 TYR B O 1
ATOM 1943 N N . PHE B 1 87 ? 6.754 7.352 7.738 1 98.88 87 PHE B N 1
ATOM 1944 C CA . PHE B 1 87 ? 6.426 5.941 7.562 1 98.88 87 PHE B CA 1
ATOM 1945 C C . PHE B 1 87 ? 6.695 5.5 6.129 1 98.88 87 PHE B C 1
ATOM 1947 O O . PHE B 1 87 ? 6.332 6.195 5.18 1 98.88 87 PHE B O 1
ATOM 1954 N N . PHE B 1 88 ? 7.398 4.387 5.98 1 98.88 88 PHE B N 1
ATOM 1955 C CA . PHE B 1 88 ? 7.672 3.797 4.676 1 98.88 88 PHE B CA 1
ATOM 1956 C C . PHE B 1 88 ? 7.188 2.354 4.625 1 98.88 88 PHE B C 1
ATOM 1958 O O . PHE B 1 88 ? 7.254 1.633 5.621 1 98.88 88 PHE B O 1
ATOM 1965 N N . CYS B 1 89 ? 6.695 1.963 3.467 1 98.56 89 CYS B N 1
ATOM 1966 C CA . CYS B 1 89 ? 6.32 0.576 3.219 1 98.56 89 CYS B CA 1
ATOM 1967 C C . CYS B 1 89 ? 6.566 0.195 1.764 1 98.56 89 CYS B C 1
ATOM 1969 O O . CYS B 1 89 ? 6.652 1.066 0.896 1 98.56 89 CYS B O 1
ATOM 1971 N N . PHE B 1 90 ? 6.754 -1.027 1.564 1 98.62 90 PHE B N 1
ATOM 1972 C CA . PHE B 1 90 ? 6.945 -1.513 0.203 1 98.62 90 PHE B CA 1
ATOM 1973 C C . PHE B 1 90 ? 6.402 -2.926 0.049 1 98.62 90 PHE B C 1
ATOM 1975 O O . PHE B 1 90 ? 6.25 -3.65 1.036 1 98.62 90 PHE B O 1
ATOM 1982 N N . THR B 1 91 ? 6.02 -3.232 -1.107 1 98.56 91 THR B N 1
ATOM 1983 C CA . THR B 1 91 ? 5.805 -4.594 -1.59 1 98.56 91 THR B CA 1
ATOM 1984 C C . THR B 1 91 ? 6.695 -4.883 -2.797 1 98.56 91 THR B C 1
ATOM 1986 O O . THR B 1 91 ? 6.742 -4.098 -3.744 1 98.56 91 THR B O 1
ATOM 1989 N N . ALA B 1 92 ? 7.438 -5.918 -2.705 1 97.75 92 ALA B N 1
ATOM 1990 C CA . ALA B 1 92 ? 8.289 -6.395 -3.789 1 97.75 92 ALA B CA 1
ATOM 1991 C C . ALA B 1 92 ? 7.812 -7.746 -4.309 1 97.75 92 ALA B C 1
ATOM 1993 O O . ALA B 1 92 ? 7.559 -8.664 -3.529 1 97.75 92 ALA B O 1
ATOM 1994 N N . ALA B 1 93 ? 7.703 -7.816 -5.641 1 97.56 93 ALA B N 1
ATOM 1995 C CA . ALA B 1 93 ? 7.16 -9.031 -6.234 1 97.56 93 ALA B CA 1
ATOM 1996 C C . ALA B 1 93 ? 8.125 -9.617 -7.262 1 97.56 93 ALA B C 1
ATOM 1998 O O . ALA B 1 93 ? 8.961 -8.898 -7.812 1 97.56 93 ALA B O 1
ATOM 1999 N N . ASP B 1 94 ? 7.984 -10.867 -7.426 1 95.31 94 ASP B N 1
ATOM 2000 C CA . ASP B 1 94 ? 8.672 -11.625 -8.469 1 95.31 94 ASP B CA 1
ATOM 2001 C C . ASP B 1 94 ? 7.793 -12.758 -9 1 95.31 94 ASP B C 1
ATOM 2003 O O . ASP B 1 94 ? 6.746 -13.055 -8.43 1 95.31 94 ASP B O 1
ATOM 2007 N N . TYR B 1 95 ? 8.195 -13.375 -10.203 1 93.38 95 TYR B N 1
ATOM 2008 C CA . TYR B 1 95 ? 7.344 -14.414 -10.773 1 93.38 95 TYR B CA 1
ATOM 2009 C C . TYR B 1 95 ? 8.172 -15.609 -11.219 1 93.38 95 TYR B C 1
ATOM 2011 O O . TYR B 1 95 ? 7.672 -16.484 -11.922 1 93.38 95 TYR B O 1
ATOM 2019 N N . LEU B 1 96 ? 9.453 -15.602 -10.953 1 93.06 96 LEU B N 1
ATOM 2020 C CA . LEU B 1 96 ? 10.336 -16.703 -11.305 1 93.06 96 LEU B CA 1
ATOM 2021 C C . LEU 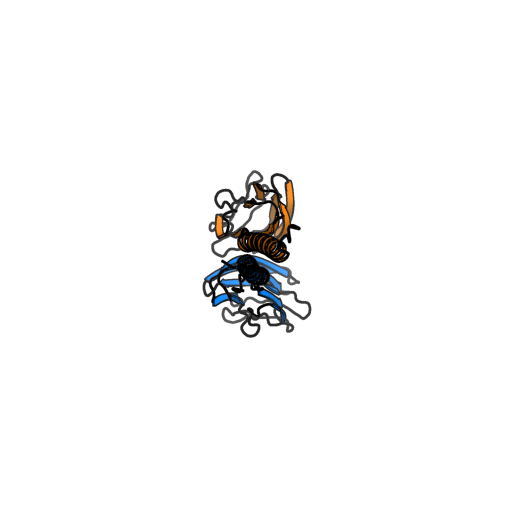B 1 96 ? 10.914 -17.375 -10.055 1 93.06 96 LEU B C 1
ATOM 2023 O O . LEU B 1 96 ? 11.039 -16.719 -9.016 1 93.06 96 LEU B O 1
ATOM 2027 N N . LYS B 1 97 ? 11.25 -18.594 -10.281 1 93.25 97 LYS B N 1
ATOM 2028 C CA . LYS B 1 97 ? 11.891 -19.328 -9.195 1 93.25 97 LYS B CA 1
ATOM 2029 C C . LYS B 1 97 ? 13.227 -18.688 -8.812 1 93.25 97 LYS B C 1
ATOM 2031 O O . LYS B 1 97 ? 13.992 -18.281 -9.68 1 93.25 97 LYS B O 1
ATOM 2036 N N . GLY B 1 98 ? 13.422 -18.594 -7.441 1 90.81 98 GLY B N 1
ATOM 2037 C CA . GLY B 1 98 ? 14.68 -18.047 -6.957 1 90.81 98 GLY B CA 1
ATOM 2038 C C . GLY B 1 98 ? 14.508 -17.094 -5.789 1 90.81 98 GLY B C 1
ATOM 2039 O O . GLY B 1 98 ? 13.391 -16.906 -5.301 1 90.81 98 GLY B O 1
ATOM 2040 N N . TYR B 1 99 ? 15.578 -16.562 -5.406 1 89.56 99 TYR B N 1
ATOM 2041 C CA . TYR B 1 99 ? 15.539 -15.609 -4.301 1 89.56 99 TYR B CA 1
ATOM 2042 C C . TYR B 1 99 ? 15.125 -14.219 -4.781 1 89.56 99 TYR B C 1
ATOM 2044 O O . TYR B 1 99 ? 15.539 -13.781 -5.859 1 89.56 99 TYR B O 1
ATOM 2052 N N . MET B 1 100 ? 14.273 -13.648 -4.047 1 92.06 100 MET B N 1
ATOM 2053 C CA . MET B 1 100 ? 13.969 -12.227 -4.191 1 92.06 100 MET B CA 1
ATOM 2054 C C . MET B 1 100 ? 14.172 -11.492 -2.871 1 92.06 100 MET B C 1
ATOM 2056 O O . MET B 1 100 ? 14.047 -12.086 -1.798 1 92.06 100 MET B O 1
ATOM 2060 N N . GLY B 1 101 ? 14.602 -10.281 -3.021 1 94 101 GLY B N 1
ATOM 2061 C CA . GLY B 1 101 ? 14.836 -9.484 -1.828 1 94 101 GLY B CA 1
ATOM 2062 C C . GLY B 1 101 ? 15.352 -8.094 -2.131 1 94 101 GLY B C 1
ATOM 2063 O O . GLY B 1 101 ? 15.727 -7.797 -3.27 1 94 101 GLY B O 1
ATOM 2064 N N . LEU B 1 102 ? 15.289 -7.25 -1.107 1 97.94 102 LEU B N 1
ATOM 2065 C CA . LEU B 1 102 ? 15.797 -5.887 -1.262 1 97.94 102 LEU B CA 1
ATOM 2066 C C . LEU B 1 102 ? 16.141 -5.281 0.093 1 97.94 102 LEU B C 1
ATOM 2068 O O . LEU B 1 102 ? 15.742 -5.805 1.135 1 97.94 102 LEU B O 1
ATOM 2072 N N . TYR B 1 103 ? 16.922 -4.246 0.014 1 98.31 103 TYR B N 1
ATOM 2073 C CA . TYR B 1 103 ? 17.25 -3.412 1.169 1 98.31 103 TYR B CA 1
ATOM 2074 C C . TYR B 1 103 ? 16.406 -2.141 1.172 1 98.31 103 TYR B C 1
ATOM 2076 O O . TYR B 1 103 ? 16.078 -1.602 0.112 1 98.31 103 TYR B O 1
ATOM 2084 N N . LEU B 1 104 ? 16.109 -1.678 2.332 1 98.81 104 LEU B N 1
ATOM 2085 C CA . LEU B 1 104 ? 15.766 -0.276 2.535 1 98.81 104 LEU B CA 1
ATOM 2086 C C . LEU B 1 104 ? 16.891 0.464 3.26 1 98.81 104 LEU B C 1
ATOM 2088 O O . LEU B 1 104 ? 17.312 0.046 4.336 1 98.81 104 LEU B O 1
ATOM 2092 N N . TYR B 1 105 ? 17.297 1.551 2.668 1 98.81 105 TYR B N 1
ATOM 2093 C CA . TYR B 1 105 ? 18.375 2.348 3.232 1 98.81 105 TYR B CA 1
ATOM 2094 C C . TYR B 1 105 ? 17.859 3.688 3.742 1 98.81 105 TYR B C 1
ATOM 2096 O O . TYR B 1 105 ? 17.016 4.32 3.102 1 98.81 105 TYR B O 1
ATOM 2104 N N . ARG B 1 106 ? 18.359 4.082 4.84 1 98.88 106 ARG B N 1
ATOM 2105 C CA . ARG B 1 106 ? 18.422 5.484 5.242 1 98.88 106 ARG B CA 1
ATOM 2106 C C . ARG B 1 106 ? 19.812 6.051 5.023 1 98.88 106 ARG B C 1
ATOM 2108 O O . ARG B 1 106 ? 20.766 5.637 5.688 1 98.88 106 ARG B O 1
ATOM 2115 N N . ASN B 1 107 ? 19.812 6.965 4.141 1 98.5 107 ASN B N 1
ATOM 2116 C CA . ASN B 1 107 ? 21.141 7.363 3.689 1 98.5 107 ASN B CA 1
ATOM 2117 C C . ASN B 1 107 ? 21.984 6.156 3.301 1 98.5 107 ASN B C 1
ATOM 2119 O O . ASN B 1 107 ? 21.578 5.359 2.449 1 98.5 107 ASN B O 1
ATOM 2123 N N . ASP B 1 108 ? 23.125 5.914 3.863 1 97.5 108 ASP B N 1
ATOM 2124 C CA . ASP B 1 108 ? 23.984 4.793 3.488 1 97.5 108 ASP B CA 1
ATOM 2125 C C . ASP B 1 108 ? 23.859 3.65 4.496 1 97.5 108 ASP B C 1
ATOM 2127 O O . ASP B 1 108 ? 24.656 2.703 4.465 1 97.5 108 ASP B O 1
ATOM 2131 N N . GLN B 1 109 ? 22.906 3.738 5.367 1 97.62 109 GLN B N 1
ATOM 2132 C CA . GLN B 1 109 ? 22.703 2.721 6.398 1 97.62 109 GLN B CA 1
ATOM 2133 C C . GLN B 1 109 ? 21.516 1.83 6.074 1 97.62 109 GLN B C 1
ATOM 2135 O O . GLN B 1 109 ? 20.375 2.311 5.98 1 97.62 109 GLN B O 1
ATOM 2140 N N . PRO B 1 110 ? 21.797 0.521 5.887 1 97.75 110 PRO B N 1
ATOM 2141 C CA . PRO B 1 110 ? 20.641 -0.365 5.723 1 97.75 110 PRO B CA 1
ATOM 2142 C C . PRO B 1 110 ? 19.781 -0.44 6.977 1 97.75 110 PRO B C 1
ATOM 2144 O O . PRO B 1 110 ? 20.297 -0.62 8.078 1 97.75 110 PRO B O 1
ATOM 2147 N N . VAL B 1 111 ? 18.5 -0.317 6.871 1 98.25 111 VAL B N 1
ATOM 2148 C CA . VAL B 1 111 ? 17.547 -0.353 7.965 1 98.25 111 VAL B CA 1
ATOM 2149 C C . VAL B 1 111 ? 16.797 -1.685 7.949 1 98.25 111 VAL B C 1
ATOM 2151 O O . VAL B 1 111 ? 16.531 -2.268 9.008 1 98.25 111 VAL B O 1
ATOM 2154 N N . ILE B 1 112 ? 16.359 -2.113 6.734 1 97.56 112 ILE B N 1
ATOM 2155 C CA . ILE B 1 112 ? 15.609 -3.348 6.531 1 97.56 112 ILE B CA 1
ATOM 2156 C C . ILE B 1 112 ? 16.281 -4.191 5.453 1 97.56 112 ILE B C 1
ATOM 2158 O O . ILE B 1 112 ? 16.797 -3.652 4.473 1 97.56 112 ILE B O 1
ATOM 2162 N N . PHE B 1 113 ? 16.266 -5.484 5.668 1 96.44 113 PHE B N 1
ATOM 2163 C CA . PHE B 1 113 ? 16.484 -6.438 4.586 1 96.44 113 PHE B CA 1
ATOM 2164 C C . PHE B 1 113 ? 15.359 -7.469 4.535 1 96.44 113 PHE B C 1
ATOM 2166 O O . PHE B 1 113 ? 15.047 -8.102 5.547 1 96.44 113 PHE B O 1
ATOM 2173 N N . ASN B 1 114 ? 14.734 -7.543 3.41 1 96.31 114 ASN B N 1
ATOM 2174 C CA . ASN B 1 114 ? 13.773 -8.609 3.137 1 96.31 114 ASN B CA 1
ATOM 2175 C C . ASN B 1 114 ? 14.359 -9.664 2.201 1 96.31 114 ASN B C 1
ATOM 2177 O O . ASN B 1 114 ? 14.961 -9.328 1.179 1 96.31 114 ASN B O 1
ATOM 2181 N N . LEU B 1 115 ? 14.156 -10.844 2.574 1 93.69 115 LEU B N 1
ATOM 2182 C CA . LEU B 1 115 ? 14.586 -11.969 1.751 1 93.69 115 LEU B CA 1
ATOM 2183 C C . LEU B 1 115 ? 13.492 -13.031 1.683 1 93.69 115 LEU B C 1
ATOM 2185 O O . LEU B 1 115 ? 12.914 -13.398 2.707 1 93.69 115 LEU B O 1
ATOM 2189 N N . GLU B 1 116 ? 13.141 -13.477 0.451 1 92.94 116 GLU B N 1
ATOM 2190 C CA . GLU B 1 116 ? 12.141 -14.516 0.217 1 92.94 116 GLU B CA 1
ATOM 2191 C C . GLU B 1 116 ? 12.609 -15.5 -0.854 1 92.94 116 GLU B C 1
ATOM 2193 O O . GLU B 1 116 ? 13.172 -15.094 -1.871 1 92.94 116 GLU B O 1
ATOM 2198 N N . LEU B 1 117 ? 12.398 -16.734 -0.588 1 91.06 117 LEU B N 1
ATOM 2199 C CA . LEU B 1 117 ? 12.633 -17.734 -1.621 1 91.06 117 LEU B CA 1
ATOM 2200 C C . LEU B 1 117 ? 11.344 -18.062 -2.361 1 91.06 117 LEU B C 1
ATOM 2202 O O . LEU B 1 117 ? 10.422 -18.641 -1.78 1 91.06 117 LEU B O 1
ATOM 2206 N N . ASN B 1 118 ? 11.352 -17.719 -3.607 1 91.75 118 ASN B N 1
ATOM 2207 C CA . ASN B 1 118 ? 10.281 -18.172 -4.488 1 91.75 118 ASN B CA 1
ATOM 2208 C C . ASN B 1 118 ? 10.578 -19.562 -5.043 1 91.75 118 ASN B C 1
ATOM 2210 O O . ASN B 1 118 ? 11.156 -19.703 -6.121 1 91.75 118 ASN B O 1
ATOM 2214 N N . ASP B 1 119 ? 10.062 -20.578 -4.406 1 89.94 119 ASP B N 1
ATOM 2215 C CA . ASP B 1 119 ? 10.453 -21.938 -4.746 1 89.94 119 ASP B CA 1
ATOM 2216 C C . ASP B 1 119 ? 9.492 -22.547 -5.762 1 89.94 119 ASP B C 1
ATOM 2218 O O . ASP B 1 119 ? 9.758 -23.625 -6.297 1 89.94 119 ASP B O 1
ATOM 2222 N N . HIS B 1 120 ? 8.484 -21.938 -6.07 1 88.25 120 HIS B N 1
ATOM 2223 C CA . HIS B 1 120 ? 7.492 -22.531 -6.965 1 88.25 120 HIS B CA 1
ATOM 2224 C C . HIS B 1 120 ? 7.52 -21.859 -8.336 1 88.25 120 HIS B C 1
ATOM 2226 O O . HIS B 1 120 ? 6.977 -22.391 -9.305 1 88.25 120 HIS B O 1
ATOM 2232 N N . GLY B 1 121 ? 8.086 -20.703 -8.461 1 88.5 121 GLY B N 1
ATOM 2233 C CA . GLY B 1 121 ? 8.273 -20.062 -9.75 1 88.5 121 GLY B CA 1
ATOM 2234 C C . GLY B 1 121 ? 7.066 -19.266 -10.203 1 88.5 121 GLY B C 1
ATOM 2235 O O . GLY B 1 121 ? 7.074 -18.672 -11.289 1 88.5 121 GLY B O 1
ATOM 2236 N N . GLY B 1 122 ? 5.973 -19.297 -9.469 1 90.38 122 GLY B N 1
ATOM 2237 C CA . GLY B 1 122 ? 4.832 -18.422 -9.727 1 90.38 122 GLY B CA 1
ATOM 2238 C C . GLY B 1 122 ? 4.934 -17.094 -9.016 1 90.38 122 GLY B C 1
ATOM 2239 O O . GLY B 1 122 ? 5.973 -16.766 -8.438 1 90.38 122 GLY B O 1
ATOM 2240 N N . TYR B 1 123 ? 3.924 -16.344 -9.125 1 93.44 123 TYR B N 1
ATOM 2241 C CA . TYR B 1 123 ? 3.932 -15.023 -8.492 1 93.44 123 TYR B CA 1
ATOM 2242 C C . TYR B 1 123 ? 4.086 -15.148 -6.98 1 93.44 123 TYR B C 1
ATOM 2244 O O . TYR B 1 123 ? 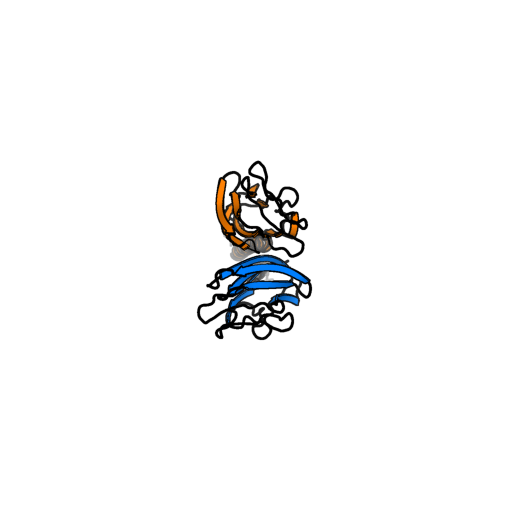3.426 -15.977 -6.352 1 93.44 123 TYR B O 1
ATOM 2252 N N . ALA B 1 124 ? 4.969 -14.344 -6.477 1 94.06 124 ALA B N 1
ATOM 2253 C CA . ALA B 1 124 ? 5.234 -14.242 -5.047 1 94.06 124 ALA B CA 1
ATOM 2254 C C . ALA B 1 124 ? 5.59 -12.805 -4.66 1 94.06 124 ALA B C 1
ATOM 2256 O O . ALA B 1 124 ? 6.035 -12.023 -5.5 1 94.06 124 ALA B O 1
ATOM 2257 N N . SER B 1 125 ? 5.32 -12.469 -3.459 1 95.56 125 SER B N 1
ATOM 2258 C CA . SER B 1 125 ? 5.652 -11.125 -3.008 1 95.56 125 SER B CA 1
ATOM 2259 C C . SER B 1 125 ? 6.078 -11.117 -1.544 1 95.56 125 SER B C 1
ATOM 2261 O O . SER B 1 125 ? 5.824 -12.078 -0.815 1 95.56 125 SER B O 1
ATOM 2263 N N . THR B 1 126 ? 6.812 -10.125 -1.163 1 95.19 126 THR B N 1
ATOM 2264 C CA . THR B 1 126 ? 7.168 -9.828 0.219 1 95.19 126 THR B CA 1
ATOM 2265 C C . THR B 1 126 ? 6.961 -8.344 0.523 1 95.19 126 THR B C 1
ATOM 2267 O O . THR B 1 126 ? 7.102 -7.5 -0.363 1 95.19 126 THR B O 1
ATOM 2270 N N . SER B 1 127 ? 6.57 -8.039 1.702 1 96.81 127 SER B N 1
ATOM 2271 C CA . SER B 1 127 ? 6.297 -6.668 2.109 1 96.81 127 SER B CA 1
ATOM 2272 C C . SER B 1 127 ? 6.867 -6.379 3.494 1 96.81 127 SER B C 1
ATOM 2274 O O . SER B 1 127 ? 7.051 -7.293 4.301 1 96.81 127 SER B O 1
ATOM 2276 N N . ASN B 1 128 ? 7.203 -5.117 3.762 1 96.31 128 ASN B N 1
ATOM 2277 C CA . ASN B 1 128 ? 7.66 -4.637 5.062 1 96.31 128 ASN B CA 1
ATOM 2278 C C . ASN B 1 128 ? 7.383 -3.145 5.238 1 96.31 128 ASN B C 1
ATOM 2280 O O . ASN B 1 128 ? 6.965 -2.473 4.293 1 96.31 128 ASN B O 1
ATOM 2284 N N . SER B 1 129 ? 7.457 -2.666 6.422 1 97.81 129 SER B N 1
ATOM 2285 C CA . SER B 1 129 ? 7.219 -1.256 6.719 1 97.81 129 SER B CA 1
ATOM 2286 C C . SER B 1 129 ? 8.039 -0.8 7.922 1 97.81 129 SER B C 1
ATOM 2288 O O . SER B 1 129 ? 8.516 -1.625 8.703 1 97.81 129 SER B O 1
ATOM 2290 N N . VAL B 1 130 ? 8.305 0.547 8.016 1 97.94 130 VAL B N 1
ATOM 2291 C CA . VAL B 1 130 ? 9.102 1.068 9.117 1 97.94 130 VAL B CA 1
ATOM 2292 C C . VAL B 1 130 ? 8.781 2.543 9.336 1 97.94 130 VAL B C 1
ATOM 2294 O O . VAL B 1 130 ? 8.547 3.285 8.383 1 97.94 130 VAL B O 1
ATOM 2297 N N . ALA B 1 131 ? 8.695 2.967 10.586 1 98.56 131 ALA B N 1
ATOM 2298 C CA . ALA B 1 131 ? 8.711 4.379 10.953 1 98.56 131 ALA B CA 1
ATOM 2299 C C . ALA B 1 131 ? 10.133 4.855 11.25 1 98.56 131 ALA B C 1
ATOM 2301 O O . ALA B 1 131 ? 10.836 4.254 12.07 1 98.56 131 ALA B O 1
ATOM 2302 N N . LEU B 1 132 ? 10.523 5.965 10.586 1 98.62 132 LEU B N 1
ATOM 2303 C CA . LEU B 1 132 ? 11.867 6.5 10.758 1 98.62 132 LEU B CA 1
ATOM 2304 C C . LEU B 1 132 ? 11.828 7.957 11.203 1 98.62 132 LEU B C 1
ATOM 2306 O O . LEU B 1 132 ? 11.023 8.742 10.695 1 98.62 132 LEU B O 1
ATOM 2310 N N . GLN B 1 133 ? 12.648 8.242 12.148 1 98.25 133 GLN B N 1
ATOM 2311 C CA . GLN B 1 133 ? 12.945 9.648 12.391 1 98.25 133 GLN B CA 1
ATOM 2312 C C . GLN B 1 133 ? 14.016 10.148 11.422 1 98.25 133 GLN B C 1
ATOM 2314 O O . GLN B 1 133 ? 15.125 9.609 11.375 1 98.25 133 GLN B O 1
ATOM 2319 N N . LEU B 1 134 ? 13.609 11.18 10.625 1 98.75 134 LEU B N 1
ATOM 2320 C CA . LEU B 1 134 ? 14.531 11.703 9.625 1 98.75 134 LEU B CA 1
ATOM 2321 C C . LEU B 1 134 ? 14.852 13.172 9.898 1 98.75 134 LEU B C 1
ATOM 2323 O O . LEU B 1 134 ? 13.984 13.922 10.344 1 98.75 134 LEU B O 1
ATOM 2327 N N . GLU B 1 135 ? 16.062 13.555 9.633 1 98.62 135 GLU B N 1
ATOM 2328 C CA . GLU B 1 135 ? 16.438 14.969 9.516 1 98.62 135 GLU B CA 1
ATOM 2329 C C . GLU B 1 135 ? 16.141 15.5 8.117 1 98.62 135 GLU B C 1
ATOM 2331 O O . GLU B 1 135 ? 16.047 14.727 7.16 1 98.62 135 GLU B O 1
ATOM 2336 N N . GLU B 1 136 ? 16.016 16.828 8.102 1 98.38 136 GLU B N 1
ATOM 2337 C CA . GLU B 1 136 ? 15.891 17.438 6.777 1 98.38 136 GLU B CA 1
ATOM 2338 C C . GLU B 1 136 ? 17.047 17.016 5.875 1 98.38 136 GLU B C 1
ATOM 2340 O O . GLU B 1 136 ? 18.219 17.094 6.277 1 98.38 136 GLU B O 1
ATOM 2345 N N . GLY B 1 137 ? 16.703 16.516 4.652 1 98.75 137 GLY B N 1
ATOM 2346 C CA . GLY B 1 137 ? 17.734 16.156 3.693 1 98.75 137 GLY B CA 1
ATOM 2347 C C . GLY B 1 137 ? 18.078 14.688 3.727 1 98.75 137 GLY B C 1
ATOM 2348 O O . GLY B 1 137 ? 18.766 14.188 2.832 1 98.75 137 GLY B O 1
ATOM 2349 N N . ASP B 1 138 ? 17.672 13.93 4.824 1 98.88 138 ASP B N 1
ATOM 2350 C CA . ASP B 1 138 ? 17.891 12.484 4.836 1 98.88 138 ASP B CA 1
ATOM 2351 C C . ASP B 1 138 ? 17.219 11.812 3.641 1 98.88 138 ASP B C 1
ATOM 2353 O O . ASP B 1 138 ? 16.156 12.25 3.201 1 98.88 138 ASP B O 1
ATOM 2357 N N . ARG B 1 139 ? 17.812 10.719 3.176 1 98.88 139 ARG B N 1
ATOM 2358 C CA . ARG B 1 139 ? 17.359 10.016 1.976 1 98.88 139 ARG B CA 1
ATOM 2359 C C . ARG B 1 139 ? 16.938 8.586 2.301 1 98.88 139 ARG B C 1
ATOM 2361 O O . ARG B 1 139 ? 17.578 7.918 3.113 1 98.88 139 ARG B O 1
ATOM 2368 N N . VAL B 1 140 ? 15.859 8.133 1.727 1 98.94 140 VAL B N 1
ATOM 2369 C CA . VAL B 1 140 ? 15.383 6.758 1.863 1 98.94 140 VAL B CA 1
ATOM 2370 C C . VAL B 1 140 ? 15.203 6.133 0.482 1 98.94 140 VAL B C 1
ATOM 2372 O O . VAL B 1 140 ? 14.594 6.734 -0.405 1 98.94 140 VAL B O 1
ATOM 2375 N N . ARG B 1 141 ? 15.734 5 0.288 1 98.88 141 ARG B N 1
ATOM 2376 C CA . ARG B 1 141 ? 15.664 4.32 -1.001 1 98.88 141 ARG B CA 1
ATOM 2377 C C . ARG B 1 141 ? 15.633 2.807 -0.82 1 98.88 141 ARG B C 1
ATOM 2379 O O . ARG B 1 141 ? 16.047 2.291 0.223 1 98.88 141 ARG B O 1
ATOM 2386 N N . LEU B 1 142 ? 15.148 2.111 -1.819 1 98.88 142 LEU B N 1
ATOM 2387 C CA . LEU B 1 142 ? 15.242 0.659 -1.908 1 98.88 142 LEU B CA 1
ATOM 2388 C C . LEU B 1 142 ? 16.359 0.243 -2.859 1 98.88 142 LEU B C 1
ATOM 2390 O O . LEU B 1 142 ? 16.594 0.902 -3.875 1 98.88 142 LEU B O 1
ATOM 2394 N N . SER B 1 143 ? 17.016 -0.804 -2.48 1 98.75 143 SER B N 1
ATOM 2395 C CA . SER B 1 143 ? 18.141 -1.278 -3.291 1 98.75 143 SER B CA 1
ATOM 2396 C C . SER B 1 143 ? 18.062 -2.783 -3.521 1 98.75 143 SER B C 1
ATOM 2398 O O . SER B 1 143 ? 17.703 -3.539 -2.609 1 98.75 143 SER B O 1
ATOM 2400 N N . LEU B 1 144 ? 18.391 -3.15 -4.738 1 98.38 144 LEU B N 1
ATOM 2401 C CA . LEU B 1 144 ? 18.391 -4.559 -5.129 1 98.38 144 LEU B CA 1
ATOM 2402 C C . LEU B 1 144 ? 19.797 -5.148 -5.043 1 98.38 144 LEU B C 1
ATOM 2404 O O . LEU B 1 144 ? 20.703 -4.715 -5.754 1 98.38 144 LEU B O 1
ATOM 2408 N N . PRO B 1 145 ? 19.938 -6.156 -4.148 1 97.19 145 PRO B N 1
ATOM 2409 C CA . PRO B 1 145 ? 21.234 -6.832 -4.137 1 97.19 145 PRO B CA 1
ATOM 2410 C C . PRO B 1 145 ? 21.594 -7.449 -5.484 1 97.19 145 PRO B C 1
ATOM 2412 O O . PRO B 1 145 ? 20.703 -7.797 -6.266 1 97.19 145 PRO B O 1
ATOM 2415 N N . ALA B 1 146 ? 22.891 -7.641 -5.66 1 96.12 146 ALA B N 1
ATOM 2416 C CA . ALA B 1 146 ? 23.344 -8.312 -6.875 1 96.12 146 ALA B CA 1
ATOM 2417 C C . ALA B 1 146 ? 22.719 -9.695 -7.008 1 96.12 146 ALA B C 1
ATOM 2419 O O . ALA B 1 146 ? 22.453 -10.367 -6.004 1 96.12 146 ALA B O 1
ATOM 2420 N N . SER B 1 147 ? 22.344 -10.109 -8.203 1 93.88 147 SER B N 1
ATOM 2421 C CA . SER B 1 147 ? 21.906 -11.445 -8.594 1 93.88 147 SER B CA 1
ATOM 2422 C C . SER B 1 147 ? 20.438 -11.664 -8.266 1 93.88 147 SER B C 1
ATOM 2424 O O . SER B 1 147 ? 19.875 -12.711 -8.594 1 93.88 147 SER B O 1
ATOM 2426 N N . TYR B 1 148 ? 19.844 -10.656 -7.598 1 94.88 148 TYR B N 1
ATOM 2427 C CA . TYR B 1 148 ? 18.422 -10.773 -7.332 1 94.88 148 TYR B CA 1
ATOM 2428 C C . TYR B 1 148 ? 17.609 -10.07 -8.406 1 94.88 148 TYR B C 1
ATOM 2430 O O . TYR B 1 148 ? 18.141 -9.281 -9.188 1 94.88 148 TYR B O 1
ATOM 2438 N N . ARG B 1 149 ? 16.328 -10.422 -8.398 1 95.62 149 ARG B N 1
ATOM 2439 C CA . ARG B 1 149 ? 15.422 -9.852 -9.398 1 95.62 149 ARG B CA 1
ATOM 2440 C C . ARG B 1 149 ? 14.062 -9.523 -8.789 1 95.62 149 ARG B C 1
ATOM 2442 O O . ARG B 1 149 ? 13.664 -10.125 -7.789 1 95.62 149 ARG B O 1
ATOM 2449 N N . LEU B 1 150 ? 13.469 -8.547 -9.43 1 97.44 150 LEU B N 1
ATOM 2450 C CA . LEU B 1 150 ? 12.078 -8.219 -9.125 1 97.44 150 LEU B CA 1
ATOM 2451 C C . LEU B 1 150 ? 11.258 -8.094 -10.406 1 97.44 150 LEU B C 1
ATOM 2453 O O . LEU B 1 150 ? 11.805 -8.195 -11.508 1 97.44 150 LEU B O 1
ATOM 2457 N N . TYR B 1 151 ? 10.031 -8.023 -10.188 1 97.62 151 TYR B N 1
ATOM 2458 C CA . TYR B 1 151 ? 9.117 -7.906 -11.32 1 97.62 151 TYR B CA 1
ATOM 2459 C C . TYR B 1 151 ? 8.047 -6.855 -11.055 1 97.62 151 TYR B C 1
ATOM 2461 O O . TYR B 1 151 ? 7.598 -6.695 -9.914 1 97.62 151 TYR B O 1
ATOM 2469 N N . ASP B 1 152 ? 7.664 -6.152 -12.164 1 98.12 152 ASP B N 1
ATOM 2470 C CA . ASP B 1 152 ? 6.477 -5.309 -12.18 1 98.12 152 ASP B CA 1
ATOM 2471 C C . ASP B 1 152 ? 5.984 -5.074 -13.602 1 98.12 152 ASP B C 1
ATOM 2473 O O . ASP B 1 152 ? 6.73 -5.281 -14.562 1 98.12 152 ASP B O 1
ATOM 2477 N N . ASP B 1 153 ? 4.723 -4.758 -13.688 1 97.5 153 ASP B N 1
ATOM 2478 C CA . ASP B 1 153 ? 4.133 -4.32 -14.945 1 97.5 153 ASP B CA 1
ATOM 2479 C C . ASP B 1 153 ? 3.021 -3.303 -14.711 1 97.5 153 ASP B C 1
ATOM 2481 O O . ASP B 1 153 ? 3.004 -2.619 -13.688 1 97.5 153 ASP B O 1
ATOM 2485 N N . SER B 1 154 ? 2.174 -3.064 -15.711 1 96.06 154 SER B N 1
ATOM 2486 C CA . SER B 1 154 ? 1.174 -2.006 -15.617 1 96.06 154 SER B CA 1
ATOM 2487 C C . SER B 1 154 ? 0.183 -2.277 -14.492 1 96.06 154 SER B C 1
ATOM 2489 O O . SER B 1 154 ? -0.597 -1.397 -14.117 1 96.06 154 SER B O 1
ATOM 2491 N N . ARG B 1 155 ? 0.238 -3.443 -13.898 1 95.5 155 ARG B N 1
ATOM 2492 C CA . ARG B 1 155 ? -0.731 -3.822 -12.875 1 95.5 155 ARG B CA 1
ATOM 2493 C C . ARG B 1 155 ? -0.22 -3.479 -11.477 1 95.5 155 ARG B C 1
ATOM 2495 O O . ARG B 1 155 ? -0.925 -3.676 -10.484 1 95.5 155 ARG B O 1
ATOM 2502 N N . ASN B 1 156 ? 0.903 -3.02 -11.289 1 97.38 156 ASN B N 1
ATOM 2503 C CA . ASN B 1 156 ? 1.471 -2.473 -10.062 1 97.38 156 ASN B CA 1
ATOM 2504 C C . ASN B 1 156 ? 1.558 -3.531 -8.961 1 97.38 156 ASN B C 1
ATOM 2506 O O . ASN B 1 156 ? 0.99 -3.359 -7.883 1 97.38 156 ASN B O 1
ATOM 2510 N N . PHE B 1 157 ? 2.451 -4.512 -9.172 1 97.44 157 PHE B N 1
ATOM 2511 C CA . PHE B 1 157 ? 2.721 -5.551 -8.188 1 97.44 157 PHE B CA 1
ATOM 2512 C C . PHE B 1 157 ? 3.66 -5.043 -7.105 1 97.44 157 PHE B C 1
ATOM 2514 O O . PHE B 1 157 ? 3.506 -5.379 -5.93 1 97.44 157 PHE B O 1
ATOM 2521 N N . SER B 1 158 ? 4.66 -4.309 -7.523 1 98.56 158 SER B N 1
ATOM 2522 C CA . SER B 1 158 ? 5.719 -3.809 -6.652 1 98.56 158 SER B CA 1
ATOM 2523 C C . SER B 1 158 ? 5.574 -2.311 -6.41 1 98.56 158 SER B C 1
ATOM 2525 O O . SER B 1 158 ? 5.656 -1.513 -7.348 1 98.56 158 SER B O 1
ATOM 2527 N N . LEU B 1 159 ? 5.379 -1.945 -5.195 1 98.81 159 LEU B N 1
ATOM 2528 C CA . LEU B 1 159 ? 5.125 -0.554 -4.836 1 98.81 159 LEU B CA 1
ATOM 2529 C C . LEU B 1 159 ? 6.047 -0.112 -3.703 1 98.81 159 LEU B C 1
ATOM 2531 O O . LEU B 1 159 ? 6.469 -0.932 -2.885 1 98.81 159 LEU B O 1
ATOM 2535 N N . PHE B 1 160 ? 6.426 1.154 -3.699 1 98.88 160 PHE B N 1
ATOM 2536 C CA . PHE B 1 160 ? 7.141 1.857 -2.639 1 98.88 160 PHE B CA 1
ATOM 2537 C C . PHE B 1 160 ? 6.387 3.115 -2.223 1 98.88 160 PHE B C 1
ATOM 2539 O O . PHE B 1 160 ? 6.027 3.938 -3.066 1 98.88 160 PHE B O 1
ATOM 2546 N N . SER B 1 161 ? 6.039 3.199 -0.94 1 98.94 161 SER B N 1
ATOM 2547 C CA . SER B 1 161 ? 5.273 4.336 -0.441 1 98.94 161 SER B CA 1
ATOM 2548 C C . SER B 1 161 ? 5.906 4.922 0.818 1 98.94 161 SER B C 1
ATOM 2550 O O . SER B 1 161 ? 6.578 4.211 1.567 1 98.94 161 SER B O 1
ATOM 2552 N N . GLY B 1 162 ? 5.66 6.227 1.022 1 98.88 162 GLY B N 1
ATOM 2553 C CA . GLY B 1 162 ? 6.078 6.91 2.236 1 98.88 162 GLY B CA 1
ATOM 2554 C C . GLY B 1 162 ? 5.32 8.203 2.486 1 98.88 162 GLY B C 1
ATOM 2555 O O . GLY B 1 162 ? 4.789 8.805 1.552 1 98.88 162 GLY B O 1
ATOM 2556 N N . PHE B 1 163 ? 5.238 8.555 3.725 1 98.81 163 PHE B N 1
ATOM 2557 C CA . PHE B 1 163 ? 4.574 9.812 4.055 1 98.81 163 PHE B CA 1
ATOM 2558 C C . PHE B 1 163 ? 5.027 10.32 5.418 1 98.81 163 PHE B C 1
ATOM 2560 O O . PHE B 1 163 ? 5.488 9.547 6.254 1 98.81 163 PHE B O 1
ATOM 2567 N N . LEU B 1 164 ? 4.859 11.594 5.586 1 98.44 164 LEU B N 1
ATOM 2568 C CA . LEU B 1 164 ? 5.141 12.258 6.855 1 98.44 164 LEU B CA 1
ATOM 2569 C C . LEU B 1 164 ? 4.016 12.008 7.855 1 98.44 164 LEU B C 1
ATOM 2571 O O . LEU B 1 164 ? 2.854 12.32 7.578 1 98.44 164 LEU B O 1
ATOM 2575 N N . LEU B 1 165 ? 4.406 11.453 8.953 1 96.69 165 LEU B N 1
ATOM 2576 C CA . LEU B 1 165 ? 3.424 11.32 10.023 1 96.69 165 LEU B CA 1
ATOM 2577 C C . LEU B 1 165 ? 3.25 12.641 10.766 1 96.69 165 LEU B C 1
ATOM 2579 O O . LEU B 1 165 ? 2.139 13.172 10.859 1 96.69 165 LEU B O 1
ATOM 2583 N N . PHE B 1 166 ? 4.363 13.164 11.227 1 93.81 166 PHE B N 1
ATOM 2584 C CA . PHE B 1 166 ? 4.344 14.469 11.883 1 93.81 166 PHE B CA 1
ATOM 2585 C C . PHE B 1 166 ? 5.746 15.047 11.969 1 93.81 166 PHE B C 1
ATOM 2587 O O . PHE B 1 166 ? 6.727 14.312 12.094 1 93.81 166 PHE B O 1
ATOM 2594 N N . PRO B 1 167 ? 5.816 16.391 11.875 1 94.25 167 PRO B N 1
ATOM 2595 C CA . PRO B 1 167 ? 7.117 17.047 12.039 1 94.25 167 PRO B CA 1
ATOM 2596 C C . PRO B 1 167 ? 7.605 17.047 13.484 1 94.25 167 PRO B C 1
ATOM 2598 O O . PRO B 1 167 ? 6.809 16.844 14.406 1 94.25 167 PRO B O 1
ATOM 2601 N N . LEU B 1 168 ? 8.945 17.188 13.609 1 92.19 168 LEU B N 1
ATOM 2602 C CA . LEU B 1 168 ? 9.562 17.328 14.93 1 92.19 168 LEU B CA 1
ATOM 2603 C C . LEU B 1 168 ? 10.32 18.641 15.047 1 92.19 168 LEU B C 1
ATOM 2605 O O . LEU B 1 168 ? 10.82 19.172 14.047 1 92.19 168 LEU B O 1
#

InterPro domains:
  IPR001073 C1q domain [PF00386] (38-165)
  IPR001073 C1q domain [PR00007] (51-77)
  IPR001073 C1q domain [PR00007] (78-97)
  IPR001073 C1q domain [PR00007] (124-145)
  IPR001073 C1q domain [PR00007] (156-166)
  IPR001073 C1q domain [PS50871] (32-168)
  IPR001073 C1q domain [SM00110] (30-168)
  IPR008983 Tumour necrosis factor-like domain superfamily [G3DSA:2.60.120.40] (22-168)
  IPR008983 Tumour necrosis factor-like domain superfamily [SSF49842] (36-167)
  IPR050822 Cerebellin Synaptic Organizer [PTHR22923] (30-167)

pLDDT: mean 89.26, std 15.98, range [33.38, 98.9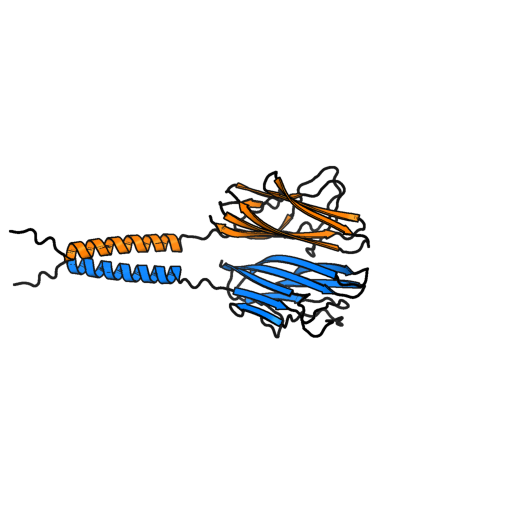4]

Sequence (336 aa):
FRSVTCVLCLLCAAQSALLTETSSRLDTAESRNELKVAFSAGLTDSGSVGPFDEETTLIFSKTISNVGRAYNQTAGVFTAPVRGVYFFCFTAADYLKGYMGLYLYRNDQPVIFNLELNDHGGYASTSNSVALQLEEGDRVRLSLPASYRLYDDSRNFSLFSGFLLFPLFRSVTCVLCLLCAAQSALLTETSSRLDTAESRNELKVAFSAGLTDSGSVGPFDEETTLIFSKTISNVGRAYNQTAGVFTAPVRGVYFFCFTAADYLKGYMGLYLYRNDQPVIFNLELNDHGGYASTSNSVALQLEEGDRVRLSLPASYRLYDDSRNFSLFSGFLLFPL